Protein AF-S0FAH8-F1 (afdb_monomer_lite)

Structure (mmCIF, N/CA/C/O backbone):
data_AF-S0FAH8-F1
#
_entry.id   AF-S0FAH8-F1
#
loop_
_atom_site.group_PDB
_atom_site.id
_atom_site.type_symbol
_atom_site.label_atom_id
_atom_site.label_alt_id
_atom_site.label_comp_id
_atom_site.label_asym_id
_atom_site.label_entity_id
_atom_site.label_seq_id
_atom_site.pdbx_PDB_ins_code
_atom_site.Cartn_x
_atom_site.Cartn_y
_atom_site.Cartn_z
_atom_site.occupancy
_atom_site.B_iso_or_equiv
_atom_site.auth_seq_id
_atom_site.auth_comp_id
_atom_site.auth_asym_id
_atom_site.auth_atom_id
_atom_site.pdbx_PDB_model_num
ATOM 1 N N . MET A 1 1 ? -20.588 2.922 49.231 1.00 50.94 1 MET A N 1
ATOM 2 C CA . MET A 1 1 ? -21.029 3.032 47.814 1.00 50.94 1 MET A CA 1
ATOM 3 C C . MET A 1 1 ? -20.139 3.907 46.907 1.00 50.94 1 MET A C 1
ATOM 5 O O . MET A 1 1 ? -20.146 3.695 45.703 1.00 50.94 1 MET A O 1
ATOM 9 N N . LYS A 1 2 ? -19.371 4.888 47.421 1.00 51.22 2 LYS A N 1
ATOM 10 C CA . LYS A 1 2 ? -18.545 5.807 46.597 1.00 51.22 2 LYS A CA 1
ATOM 11 C C . LYS A 1 2 ? -17.226 5.180 46.093 1.00 51.22 2 LYS A C 1
ATOM 13 O O . LYS A 1 2 ? -16.844 5.410 44.952 1.00 51.22 2 LYS A O 1
ATOM 18 N N . GLN A 1 3 ? -16.580 4.330 46.901 1.00 53.06 3 GLN A N 1
ATOM 19 C CA . GLN A 1 3 ? -15.317 3.664 46.538 1.00 53.06 3 GLN A CA 1
ATOM 20 C C . GLN A 1 3 ? -15.458 2.583 45.451 1.00 53.06 3 GLN A C 1
ATOM 22 O O . GLN A 1 3 ? -14.583 2.474 44.597 1.00 53.06 3 GLN A O 1
ATOM 27 N N . SER A 1 4 ? -16.557 1.816 45.425 1.00 62.66 4 SER A N 1
ATOM 28 C CA . SER A 1 4 ? -16.784 0.806 44.372 1.00 62.66 4 SER A CA 1
ATOM 29 C C . SER A 1 4 ? -16.952 1.442 42.988 1.00 62.66 4 SER A C 1
ATOM 31 O O . SER A 1 4 ? -16.485 0.898 41.993 1.00 62.66 4 SER A O 1
ATOM 33 N N . LYS A 1 5 ? -17.542 2.642 42.931 1.00 62.66 5 LYS A N 1
ATOM 34 C CA . LYS A 1 5 ? -17.745 3.405 41.690 1.00 62.66 5 LYS A CA 1
ATOM 35 C C . LYS A 1 5 ? -16.432 3.940 41.103 1.00 62.66 5 LYS A C 1
ATOM 37 O O . LYS A 1 5 ? -16.256 3.904 39.891 1.00 62.66 5 LYS A O 1
ATOM 42 N N . ILE A 1 6 ? -15.496 4.383 41.948 1.00 68.31 6 ILE A N 1
ATOM 43 C CA . ILE A 1 6 ? -14.163 4.843 41.511 1.00 68.31 6 ILE A CA 1
ATOM 44 C C . ILE A 1 6 ? -13.341 3.667 40.962 1.00 68.31 6 ILE A C 1
ATOM 46 O O . ILE A 1 6 ? -12.701 3.801 39.922 1.00 68.31 6 ILE A O 1
ATOM 50 N N . LYS A 1 7 ? -13.431 2.490 41.598 1.00 71.75 7 LYS A N 1
ATOM 51 C CA . LYS A 1 7 ? -12.786 1.259 41.111 1.00 71.75 7 LYS A CA 1
ATOM 52 C C . LYS A 1 7 ? -13.334 0.806 39.748 1.00 71.75 7 LYS A C 1
ATOM 54 O O . LYS A 1 7 ? -12.555 0.396 38.893 1.00 71.75 7 LYS A O 1
ATOM 59 N N . LEU A 1 8 ? -14.643 0.932 39.508 1.00 70.94 8 LEU A N 1
ATOM 60 C CA . LEU A 1 8 ? -15.266 0.579 38.222 1.00 70.94 8 LEU A CA 1
ATOM 61 C C . LEU A 1 8 ? -14.807 1.495 37.070 1.00 70.94 8 LEU A C 1
ATOM 63 O O . LEU A 1 8 ? -14.485 1.027 35.984 1.00 70.94 8 LEU A O 1
ATOM 67 N N . ILE A 1 9 ? -14.740 2.808 37.308 1.00 73.69 9 ILE A N 1
ATOM 68 C CA . ILE A 1 9 ? -14.294 3.769 36.285 1.00 73.69 9 ILE A CA 1
ATOM 69 C C . ILE A 1 9 ? -12.799 3.586 35.992 1.00 73.69 9 ILE A C 1
ATOM 71 O O . ILE A 1 9 ? -12.397 3.590 34.831 1.00 73.69 9 ILE A O 1
ATOM 75 N N . GLY A 1 10 ? -11.983 3.372 37.031 1.00 78.19 10 GLY A N 1
ATOM 76 C CA . GLY A 1 10 ? -10.553 3.108 36.871 1.00 78.19 10 GLY A CA 1
ATOM 77 C C . GLY A 1 10 ? -10.272 1.833 36.072 1.00 78.19 10 GLY A C 1
ATOM 78 O O . GLY A 1 10 ? -9.452 1.849 35.161 1.00 78.19 10 GLY A O 1
ATOM 79 N N . THR A 1 11 ? -10.998 0.746 36.347 1.00 79.44 11 THR A N 1
ATOM 80 C CA . THR A 1 11 ? -10.850 -0.522 35.606 1.00 79.44 11 THR A CA 1
ATOM 81 C C . THR A 1 11 ? -11.286 -0.406 34.144 1.00 79.44 11 THR A C 1
ATOM 83 O O . THR A 1 11 ? -10.573 -0.890 33.266 1.00 79.44 11 THR A O 1
ATOM 86 N N . ALA A 1 12 ? -12.382 0.301 33.852 1.00 78.56 12 ALA A N 1
ATOM 87 C CA . ALA A 1 12 ? -12.813 0.564 32.476 1.00 78.56 12 ALA A CA 1
ATOM 88 C C . ALA A 1 12 ? -11.797 1.413 31.688 1.00 78.56 12 ALA A C 1
ATOM 90 O O . ALA A 1 12 ? -11.541 1.141 30.515 1.00 78.56 12 ALA A O 1
ATOM 91 N N . ALA A 1 13 ? -11.183 2.411 32.332 1.00 81.81 13 ALA A N 1
ATOM 92 C CA . ALA A 1 13 ? -10.145 3.232 31.713 1.00 81.81 13 ALA A CA 1
ATOM 93 C C . ALA A 1 13 ? -8.879 2.418 31.395 1.00 81.81 13 ALA A C 1
ATOM 95 O O . ALA A 1 13 ? -8.349 2.521 30.290 1.00 81.81 13 ALA A O 1
ATOM 96 N N . ILE A 1 14 ? -8.430 1.564 32.322 1.00 86.38 14 ILE A N 1
ATOM 97 C CA . ILE A 1 14 ? -7.285 0.664 32.105 1.00 86.38 14 ILE A CA 1
ATOM 98 C C . ILE A 1 14 ? -7.564 -0.291 30.937 1.00 86.38 14 ILE A C 1
ATOM 100 O O . ILE A 1 14 ? -6.708 -0.471 30.072 1.00 86.38 14 ILE A O 1
ATOM 104 N N . TYR A 1 15 ? -8.771 -0.860 30.874 1.00 84.69 15 TYR A N 1
ATOM 105 C CA . TYR A 1 15 ? -9.172 -1.743 29.780 1.00 84.69 15 TYR A CA 1
ATOM 106 C C . TYR A 1 15 ? -9.176 -1.025 28.423 1.00 84.69 15 TYR A C 1
ATOM 108 O O . TYR A 1 15 ? -8.645 -1.552 27.448 1.00 84.69 15 TYR A O 1
ATOM 116 N N . LEU A 1 16 ? -9.704 0.202 28.359 1.00 84.88 16 LEU A N 1
ATOM 117 C CA . LEU A 1 16 ? -9.663 1.022 27.145 1.00 84.88 16 LEU A CA 1
ATOM 118 C C . LEU A 1 16 ? -8.228 1.278 26.678 1.00 84.88 16 LEU A C 1
ATOM 120 O O . LEU A 1 16 ? -7.940 1.096 25.498 1.00 84.88 16 LEU A O 1
ATOM 124 N N . ILE A 1 17 ? -7.327 1.653 27.590 1.00 87.25 17 ILE A N 1
ATOM 125 C CA . ILE A 1 17 ? -5.914 1.899 27.267 1.00 87.25 17 ILE A CA 1
ATOM 126 C C . ILE A 1 17 ? -5.254 0.628 26.719 1.00 87.25 17 ILE A C 1
ATOM 128 O O . ILE A 1 17 ? -4.556 0.695 25.708 1.00 87.25 17 ILE A O 1
ATOM 132 N N . LEU A 1 18 ? -5.512 -0.531 27.333 1.00 88.88 18 LEU A N 1
ATOM 133 C CA . LEU A 1 18 ? -5.005 -1.815 26.849 1.00 88.88 18 LEU A CA 1
ATOM 134 C C . LEU A 1 18 ? -5.503 -2.115 25.425 1.00 88.88 18 LEU A C 1
ATOM 136 O O . LEU A 1 18 ? -4.708 -2.468 24.557 1.00 88.88 18 LEU A O 1
ATOM 140 N N . MET A 1 19 ? -6.799 -1.922 25.162 1.00 85.12 19 MET A N 1
ATOM 141 C CA . MET A 1 19 ? -7.396 -2.142 23.839 1.00 85.12 19 MET A CA 1
ATOM 142 C C . MET A 1 19 ? -6.837 -1.188 22.778 1.00 85.12 19 MET A C 1
ATOM 144 O O . MET A 1 19 ? -6.547 -1.615 21.661 1.00 85.12 19 MET A O 1
ATOM 148 N N . LEU A 1 20 ? -6.634 0.084 23.131 1.00 85.50 20 LEU A N 1
ATOM 149 C CA . LEU A 1 20 ? -5.962 1.071 22.284 1.00 85.50 20 LEU A CA 1
ATOM 150 C C . LEU A 1 20 ? -4.518 0.653 21.974 1.00 85.50 20 LEU A C 1
ATOM 152 O O . LEU A 1 20 ? -4.100 0.740 20.822 1.00 85.50 20 LEU A O 1
ATOM 156 N N . GLY A 1 21 ? -3.782 0.142 22.965 1.00 88.25 21 GLY A N 1
ATOM 157 C CA . GLY A 1 21 ? -2.425 -0.378 22.783 1.00 88.25 21 GLY A CA 1
ATOM 158 C C . GLY A 1 21 ? -2.366 -1.576 21.831 1.00 88.25 21 GLY A C 1
ATOM 159 O O . GLY A 1 21 ? -1.537 -1.601 20.923 1.00 88.25 21 GLY A O 1
ATOM 160 N N . ILE A 1 22 ? -3.286 -2.536 21.976 1.00 87.19 22 ILE A N 1
ATOM 161 C CA . ILE A 1 22 ? -3.389 -3.701 21.080 1.00 87.19 22 ILE A CA 1
ATOM 162 C C . ILE A 1 22 ? -3.755 -3.262 19.657 1.00 87.19 22 ILE A C 1
ATOM 164 O O . ILE A 1 22 ? -3.135 -3.715 18.694 1.00 87.19 22 ILE A O 1
ATOM 168 N N . ALA A 1 23 ? -4.723 -2.352 19.511 1.00 86.75 23 ALA A N 1
ATOM 169 C CA . ALA A 1 23 ? -5.118 -1.816 18.212 1.00 86.75 23 ALA A CA 1
ATOM 170 C C . ALA A 1 23 ? -3.965 -1.073 17.527 1.00 86.75 23 ALA A C 1
ATOM 172 O O . ALA A 1 23 ? -3.745 -1.259 16.330 1.00 86.75 23 ALA A O 1
ATOM 173 N N . TRP A 1 24 ? -3.194 -0.291 18.286 1.00 86.75 24 TRP A N 1
ATOM 174 C CA . TRP A 1 24 ? -2.008 0.401 17.791 1.00 86.75 24 TRP A CA 1
ATOM 175 C C . TRP A 1 24 ? -0.924 -0.575 17.327 1.00 86.75 24 TRP A C 1
ATOM 177 O O . TRP A 1 24 ? -0.392 -0.435 16.227 1.00 86.75 24 TRP A O 1
ATOM 187 N N . PHE A 1 25 ? -0.625 -1.601 18.127 1.00 87.31 25 PHE A N 1
ATOM 188 C CA . PHE A 1 25 ? 0.355 -2.623 17.764 1.00 87.31 25 PHE A CA 1
ATOM 189 C C . PHE A 1 25 ? -0.070 -3.411 16.515 1.00 87.31 25 PHE A C 1
ATOM 191 O O . PHE A 1 25 ? 0.735 -3.611 15.605 1.00 87.31 25 PHE A O 1
ATOM 198 N N . SER A 1 26 ? -1.349 -3.796 16.429 1.00 87.00 26 SER A N 1
ATOM 199 C CA . SER A 1 26 ? -1.918 -4.446 15.241 1.00 87.00 26 SER A CA 1
ATOM 200 C C . SER A 1 26 ? -1.796 -3.553 14.006 1.00 87.00 26 SER A C 1
ATOM 202 O O . SER A 1 26 ? -1.348 -4.012 12.956 1.00 87.00 26 SER A O 1
ATOM 204 N N . ALA A 1 27 ? -2.114 -2.261 14.148 1.00 87.00 27 ALA A N 1
ATOM 205 C CA . ALA A 1 27 ? -1.988 -1.286 13.073 1.00 87.00 27 ALA A CA 1
ATOM 206 C C . ALA A 1 27 ? -0.550 -1.151 12.563 1.00 87.00 27 ALA A C 1
ATOM 208 O O . ALA A 1 27 ? -0.327 -1.122 11.355 1.00 87.00 27 ALA A O 1
ATOM 209 N N . MET A 1 28 ? 0.422 -1.125 13.475 1.00 86.69 28 MET A N 1
ATOM 210 C CA . MET A 1 28 ? 1.839 -1.014 13.137 1.00 86.69 28 MET A CA 1
ATOM 211 C C . MET A 1 28 ? 2.334 -2.243 12.362 1.00 86.69 28 MET A C 1
ATOM 213 O O . MET A 1 28 ? 2.913 -2.103 11.286 1.00 86.69 28 MET A O 1
ATOM 217 N N . LYS A 1 29 ? 2.027 -3.449 12.859 1.00 88.00 29 LYS A N 1
ATOM 218 C CA . LYS A 1 29 ? 2.404 -4.714 12.209 1.00 88.00 29 LYS A CA 1
ATOM 219 C C . LYS A 1 29 ? 1.765 -4.867 10.829 1.00 88.00 29 LYS A C 1
ATOM 221 O O . LYS A 1 29 ? 2.394 -5.343 9.885 1.00 88.00 29 LYS A O 1
ATOM 226 N N . ASN A 1 30 ? 0.499 -4.487 10.704 1.00 87.81 30 ASN A N 1
ATOM 227 C CA . ASN A 1 30 ? -0.204 -4.594 9.438 1.00 87.81 30 ASN A CA 1
ATOM 228 C C . ASN A 1 30 ? 0.264 -3.532 8.431 1.00 87.81 30 ASN A C 1
ATOM 230 O O . ASN A 1 30 ? 0.388 -3.839 7.251 1.00 87.81 30 ASN A O 1
ATOM 234 N N . GLU A 1 31 ? 0.595 -2.312 8.874 1.00 87.44 31 GLU A N 1
ATOM 235 C CA . GLU A 1 31 ? 1.218 -1.304 8.006 1.00 87.44 31 GLU A CA 1
ATOM 236 C C . GLU A 1 31 ? 2.536 -1.817 7.407 1.00 87.44 31 GLU A C 1
ATOM 238 O O . GLU A 1 31 ? 2.767 -1.641 6.211 1.00 87.44 31 GLU A O 1
ATOM 243 N N . GLU A 1 32 ? 3.376 -2.478 8.205 1.00 88.12 32 GLU A N 1
ATOM 244 C CA . GLU A 1 32 ? 4.615 -3.102 7.730 1.00 88.12 32 GLU A CA 1
ATOM 245 C C . GLU A 1 32 ? 4.334 -4.207 6.700 1.00 88.12 32 GLU A C 1
ATOM 247 O O . GLU A 1 32 ? 4.859 -4.166 5.587 1.00 88.12 32 GLU A O 1
ATOM 252 N N . SER A 1 33 ? 3.399 -5.115 6.998 1.00 89.06 33 SER A N 1
ATOM 253 C CA . SER A 1 33 ? 3.000 -6.171 6.058 1.00 89.06 33 SER A CA 1
ATOM 254 C C . SER A 1 33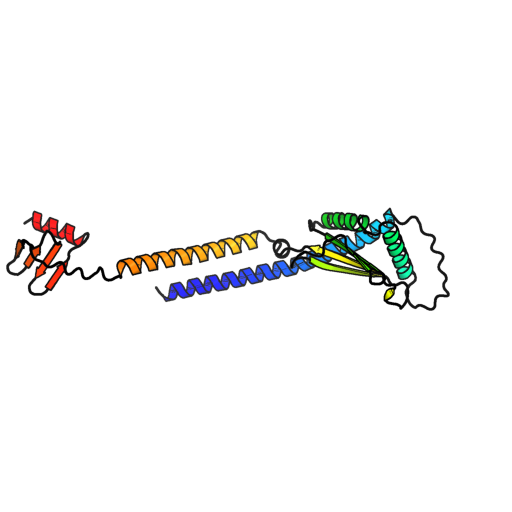 ? 2.452 -5.619 4.737 1.00 89.06 33 SER A C 1
ATOM 256 O O . SER A 1 33 ? 2.773 -6.135 3.662 1.00 89.06 33 SER A O 1
ATOM 258 N N . ILE A 1 34 ? 1.643 -4.555 4.792 1.00 89.00 34 ILE A N 1
ATOM 259 C CA . ILE A 1 34 ? 1.121 -3.879 3.601 1.00 89.00 34 ILE A CA 1
ATOM 260 C C . ILE A 1 34 ? 2.271 -3.270 2.800 1.00 89.00 34 ILE A C 1
ATOM 262 O O . ILE A 1 34 ? 2.277 -3.409 1.575 1.00 89.00 34 ILE A O 1
ATOM 266 N N . LYS A 1 35 ? 3.253 -2.633 3.452 1.00 88.75 35 LYS A N 1
ATOM 267 C CA . LYS A 1 35 ? 4.425 -2.061 2.772 1.00 88.75 35 LYS A CA 1
ATOM 268 C C . LYS A 1 35 ? 5.229 -3.127 2.035 1.00 88.75 35 LYS A C 1
ATOM 270 O O . LYS A 1 35 ? 5.530 -2.933 0.857 1.00 88.75 35 LYS A O 1
ATOM 275 N N . ASP A 1 36 ? 5.502 -4.258 2.674 1.00 90.81 36 ASP A N 1
ATOM 276 C CA . ASP A 1 36 ? 6.274 -5.347 2.068 1.00 90.81 36 ASP A CA 1
ATOM 277 C C . ASP A 1 36 ? 5.557 -5.966 0.869 1.00 90.81 36 ASP A C 1
ATOM 279 O O . ASP A 1 36 ? 6.120 -6.061 -0.224 1.00 90.81 36 ASP A O 1
ATOM 283 N N . LYS A 1 37 ? 4.276 -6.310 1.029 1.00 92.00 37 LYS A N 1
ATOM 284 C CA . LYS A 1 37 ? 3.442 -6.841 -0.058 1.00 92.00 37 LYS A CA 1
ATOM 285 C C . LYS A 1 37 ? 3.336 -5.870 -1.228 1.00 92.00 37 LYS A C 1
ATOM 287 O O . LYS A 1 37 ? 3.468 -6.265 -2.384 1.00 92.00 37 LYS A O 1
ATOM 292 N N . SER A 1 38 ? 3.153 -4.587 -0.937 1.00 90.75 38 SER A N 1
ATOM 293 C CA . SER A 1 38 ? 3.074 -3.555 -1.969 1.00 90.75 38 SER A CA 1
ATOM 294 C C . SER A 1 38 ? 4.408 -3.344 -2.680 1.00 90.75 38 SER A C 1
ATOM 296 O O . SER A 1 38 ? 4.422 -3.110 -3.884 1.00 90.75 38 SER A O 1
ATOM 298 N N . LYS A 1 39 ? 5.540 -3.457 -1.972 1.00 91.25 39 LYS A N 1
ATOM 299 C CA . LYS A 1 39 ? 6.877 -3.422 -2.578 1.00 91.25 39 LYS A CA 1
ATOM 300 C C . LYS A 1 39 ? 7.061 -4.584 -3.553 1.00 91.25 39 LYS A C 1
ATOM 302 O O . LYS A 1 39 ? 7.542 -4.367 -4.662 1.00 91.25 39 LYS A O 1
ATOM 307 N N . ILE A 1 40 ? 6.645 -5.792 -3.168 1.00 93.38 40 ILE A N 1
ATOM 308 C CA . ILE A 1 40 ? 6.676 -6.970 -4.046 1.00 93.38 40 ILE A CA 1
ATOM 309 C C . ILE A 1 40 ? 5.802 -6.733 -5.283 1.00 93.38 40 ILE A C 1
ATOM 311 O O . ILE A 1 40 ? 6.286 -6.898 -6.403 1.00 93.38 40 ILE A O 1
ATOM 315 N N . ALA A 1 41 ? 4.558 -6.279 -5.100 1.00 94.25 41 ALA A N 1
ATOM 316 C CA . ALA A 1 41 ? 3.650 -5.964 -6.204 1.00 94.25 41 ALA A CA 1
ATOM 317 C C . ALA A 1 41 ? 4.229 -4.894 -7.142 1.00 94.25 41 ALA A C 1
ATOM 319 O O . ALA A 1 41 ? 4.164 -5.034 -8.359 1.00 94.25 41 ALA A O 1
ATOM 320 N N . PHE A 1 42 ? 4.852 -3.851 -6.593 1.00 93.69 42 PHE A N 1
ATOM 321 C CA . PHE A 1 42 ? 5.437 -2.765 -7.373 1.00 93.69 42 PHE A CA 1
ATOM 322 C C . PHE A 1 42 ? 6.624 -3.222 -8.225 1.00 93.69 42 PHE A C 1
ATOM 324 O O . PHE A 1 42 ? 6.690 -2.922 -9.417 1.00 93.69 42 PHE A O 1
ATOM 331 N N . LEU A 1 43 ? 7.559 -3.975 -7.638 1.00 93.44 43 LEU A N 1
ATOM 332 C CA . LEU A 1 43 ? 8.714 -4.501 -8.371 1.00 93.44 43 LEU A CA 1
ATOM 333 C C . LEU A 1 43 ? 8.289 -5.517 -9.438 1.00 93.44 43 LEU A C 1
ATOM 335 O O . LEU A 1 43 ? 8.831 -5.505 -10.544 1.00 93.44 43 LEU A O 1
ATOM 339 N N . THR A 1 44 ? 7.292 -6.346 -9.127 1.00 95.06 44 THR A N 1
ATOM 340 C CA . THR A 1 44 ? 6.711 -7.307 -10.076 1.00 95.06 44 THR A CA 1
ATOM 341 C C . THR A 1 44 ? 6.032 -6.584 -11.233 1.00 95.06 44 THR A C 1
ATOM 343 O O . THR A 1 44 ? 6.293 -6.912 -12.386 1.00 95.06 44 THR A O 1
ATOM 346 N N . ALA A 1 45 ? 5.261 -5.532 -10.950 1.00 94.06 45 ALA A N 1
ATOM 347 C CA . ALA A 1 45 ? 4.608 -4.723 -11.971 1.00 94.06 45 ALA A CA 1
ATOM 348 C C . ALA A 1 45 ? 5.611 -4.041 -12.915 1.00 94.06 45 ALA A C 1
ATOM 350 O O . ALA A 1 45 ? 5.393 -4.035 -14.121 1.00 94.06 45 ALA A O 1
ATOM 351 N N . ILE A 1 46 ? 6.737 -3.523 -12.400 1.00 92.88 46 ILE A N 1
ATOM 352 C CA . ILE A 1 46 ? 7.810 -2.955 -13.241 1.00 92.88 46 ILE A CA 1
ATOM 353 C C . ILE A 1 46 ? 8.360 -4.015 -14.197 1.00 92.88 46 ILE A C 1
ATOM 355 O O . ILE A 1 46 ? 8.563 -3.744 -15.381 1.00 92.88 46 ILE A O 1
ATOM 359 N N . LYS A 1 47 ? 8.635 -5.214 -13.673 1.00 93.06 47 LYS A N 1
ATOM 360 C CA . LYS A 1 47 ? 9.170 -6.319 -14.468 1.00 93.06 47 LYS A CA 1
ATOM 361 C C . LYS A 1 47 ? 8.170 -6.750 -15.543 1.00 93.06 47 LYS A C 1
ATOM 363 O O . LYS A 1 47 ? 8.544 -6.849 -16.705 1.00 93.06 47 LYS A O 1
ATOM 368 N N . GLN A 1 48 ? 6.910 -6.937 -15.166 1.00 94.00 48 GLN A N 1
ATOM 369 C CA . GLN A 1 48 ? 5.849 -7.363 -16.070 1.00 94.00 48 GLN A CA 1
ATOM 370 C C . GLN A 1 48 ? 5.555 -6.315 -17.151 1.00 94.00 48 GLN A C 1
ATOM 372 O O . GLN A 1 48 ? 5.397 -6.670 -18.313 1.00 94.00 48 GLN A O 1
ATOM 377 N N . GLU A 1 49 ? 5.532 -5.023 -16.812 1.00 93.25 49 GLU A N 1
ATOM 378 C CA . GLU A 1 49 ? 5.371 -3.957 -17.807 1.00 93.25 49 GLU A CA 1
ATOM 379 C C . GLU A 1 49 ? 6.517 -3.976 -18.829 1.00 93.25 49 GLU A C 1
ATOM 381 O O . GLU A 1 49 ? 6.282 -3.870 -20.033 1.00 93.25 49 GLU A O 1
ATOM 386 N N . LYS A 1 50 ? 7.756 -4.166 -18.357 1.00 90.56 50 LYS A N 1
ATOM 387 C CA . LYS A 1 50 ? 8.934 -4.289 -19.219 1.00 90.56 50 LYS A CA 1
ATOM 388 C C . LYS A 1 50 ? 8.813 -5.490 -20.163 1.00 90.56 50 LYS A C 1
ATOM 390 O O . LYS A 1 50 ? 9.011 -5.327 -21.359 1.00 90.56 50 LYS A O 1
ATOM 395 N N . GLU A 1 51 ? 8.468 -6.665 -19.643 1.00 90.12 51 GLU A N 1
ATOM 396 C CA . GLU A 1 51 ? 8.351 -7.903 -20.431 1.00 90.12 51 GLU A CA 1
ATOM 397 C C . GLU A 1 51 ? 7.214 -7.861 -21.460 1.00 90.12 51 GLU A C 1
ATOM 399 O O . GLU A 1 51 ? 7.364 -8.396 -22.555 1.00 90.12 51 GLU A O 1
ATOM 404 N N . LEU A 1 52 ? 6.091 -7.217 -21.132 1.00 89.38 52 LEU A N 1
ATOM 405 C CA . LEU A 1 52 ? 4.923 -7.161 -22.014 1.00 89.38 52 LEU A CA 1
ATOM 406 C C . LEU A 1 52 ? 5.060 -6.140 -23.145 1.00 89.38 52 LEU A C 1
ATOM 408 O O . LEU A 1 52 ? 4.471 -6.327 -24.207 1.00 89.38 52 LEU A O 1
ATOM 412 N N . PHE A 1 53 ? 5.771 -5.036 -22.909 1.00 87.38 53 PHE A N 1
ATOM 413 C CA . PHE A 1 53 ? 5.638 -3.849 -23.757 1.00 87.38 53 PHE A CA 1
ATOM 414 C C . PHE A 1 53 ? 6.938 -3.260 -24.260 1.00 87.38 53 PHE A C 1
ATOM 416 O O . PHE A 1 53 ? 6.907 -2.325 -25.058 1.00 87.38 53 PHE A O 1
ATOM 423 N N . ILE A 1 54 ? 8.070 -3.790 -23.818 1.00 84.56 54 ILE A N 1
ATOM 424 C CA . ILE A 1 54 ? 9.344 -3.467 -24.428 1.00 84.56 54 ILE A CA 1
ATOM 425 C C . ILE A 1 54 ? 9.684 -4.615 -25.383 1.00 84.56 54 ILE A C 1
ATOM 427 O O . ILE A 1 54 ? 10.018 -5.706 -24.914 1.00 84.56 54 ILE A O 1
ATOM 431 N N . PRO A 1 55 ? 9.600 -4.409 -26.713 1.00 74.44 55 PRO A N 1
ATOM 432 C CA . PRO A 1 55 ? 10.094 -5.403 -27.661 1.00 74.44 55 PRO A CA 1
ATOM 433 C C . PRO A 1 55 ? 11.587 -5.633 -27.406 1.00 74.44 55 PRO A C 1
ATOM 435 O O . PRO A 1 55 ? 12.253 -4.737 -26.893 1.00 74.44 55 PRO A O 1
ATOM 438 N N . GLN A 1 56 ? 12.126 -6.812 -27.739 1.00 64.88 56 GLN A N 1
ATOM 439 C CA . GLN A 1 56 ? 13.547 -7.123 -27.521 1.00 64.88 56 GLN A CA 1
ATOM 440 C C . GLN A 1 56 ? 14.444 -5.968 -28.005 1.00 64.88 56 GLN A C 1
ATOM 442 O O . GLN A 1 56 ? 14.578 -5.731 -29.204 1.00 64.88 56 GLN A O 1
ATOM 447 N N . VAL A 1 57 ? 15.031 -5.219 -27.064 1.00 59.12 57 VAL A N 1
ATOM 448 C CA . VAL A 1 57 ? 15.847 -4.044 -27.388 1.00 59.12 57 VAL A CA 1
ATOM 449 C C . VAL A 1 57 ? 17.289 -4.489 -27.541 1.00 59.12 57 VAL A C 1
ATOM 451 O O . VAL A 1 57 ? 17.920 -4.910 -26.571 1.00 59.12 57 VAL A O 1
ATOM 454 N N . ILE A 1 58 ? 17.840 -4.338 -28.743 1.00 55.75 58 ILE A N 1
ATOM 455 C CA . ILE A 1 58 ? 19.289 -4.363 -28.946 1.00 55.75 58 ILE A CA 1
ATOM 456 C C . ILE A 1 58 ? 19.808 -2.978 -28.557 1.00 55.75 58 ILE A C 1
ATOM 458 O O . ILE A 1 58 ? 19.691 -2.013 -29.311 1.00 55.75 58 ILE A O 1
ATOM 462 N N . ILE A 1 59 ? 20.329 -2.857 -27.337 1.00 59.41 59 ILE A N 1
ATOM 463 C CA . ILE A 1 59 ? 20.907 -1.602 -26.854 1.00 59.41 59 ILE A CA 1
ATOM 464 C C . ILE A 1 59 ? 22.374 -1.569 -27.270 1.00 59.41 59 ILE A C 1
ATOM 466 O O . ILE A 1 59 ? 23.221 -2.216 -26.657 1.00 59.41 59 ILE A O 1
ATOM 470 N N . ASN A 1 60 ? 22.680 -0.779 -28.295 1.00 57.44 60 ASN A N 1
ATOM 471 C CA . ASN A 1 60 ? 24.060 -0.470 -28.655 1.00 57.44 60 ASN A CA 1
ATOM 472 C C . ASN A 1 60 ? 24.627 0.515 -27.623 1.00 57.44 60 ASN A C 1
ATOM 474 O O . ASN A 1 60 ? 24.355 1.716 -27.668 1.00 57.44 60 ASN A O 1
ATOM 478 N N . PHE A 1 61 ? 25.376 -0.005 -26.650 1.00 59.25 61 PHE A N 1
ATOM 479 C CA . PHE A 1 61 ? 26.012 0.803 -25.614 1.00 59.25 61 PHE A CA 1
ATOM 480 C C . PHE A 1 61 ? 27.400 1.267 -26.060 1.00 59.25 61 PHE A C 1
ATOM 482 O O . PHE A 1 61 ? 28.240 0.456 -26.440 1.00 59.25 61 PHE A O 1
ATOM 489 N N . ASN A 1 62 ? 27.654 2.573 -25.966 1.00 62.62 62 ASN A N 1
ATOM 490 C CA . ASN A 1 62 ? 28.991 3.125 -26.151 1.00 62.62 62 ASN A CA 1
ATOM 491 C C . ASN A 1 62 ? 29.733 3.158 -24.793 1.00 62.62 62 ASN A C 1
ATOM 493 O O . ASN A 1 62 ? 29.356 3.953 -23.923 1.00 62.62 62 ASN A O 1
ATOM 497 N N . PRO A 1 63 ? 30.790 2.344 -24.597 1.00 57.03 63 PRO A N 1
ATOM 498 C CA . PRO A 1 63 ? 31.538 2.277 -23.341 1.00 57.03 63 PRO A CA 1
ATOM 499 C C . PRO A 1 63 ? 32.335 3.547 -23.014 1.00 57.03 63 PRO A C 1
ATOM 501 O O . PRO A 1 63 ? 32.781 3.705 -21.882 1.00 57.03 63 PRO A O 1
ATOM 504 N N . SER A 1 64 ? 32.470 4.495 -23.946 1.00 58.34 64 SER A N 1
ATOM 505 C CA . SER A 1 64 ? 33.256 5.723 -23.764 1.00 58.34 64 SER A CA 1
ATOM 506 C C . SER A 1 64 ? 32.591 6.796 -22.883 1.00 58.34 64 SER A C 1
ATOM 508 O O . SER A 1 64 ? 33.112 7.903 -22.772 1.00 58.34 64 SER A O 1
ATOM 510 N N . SER A 1 65 ? 31.441 6.523 -22.250 1.00 59.38 65 SER A N 1
ATOM 511 C CA . SER A 1 65 ? 30.781 7.498 -21.369 1.00 59.38 65 SER A CA 1
ATOM 512 C C . SER A 1 65 ? 31.465 7.563 -19.993 1.00 59.38 65 SER A C 1
ATOM 514 O O . SER A 1 65 ? 31.391 6.610 -19.222 1.00 59.38 65 SER A O 1
ATOM 516 N N . THR A 1 66 ? 32.038 8.710 -19.626 1.00 61.06 66 THR A N 1
ATOM 517 C CA . THR A 1 66 ? 32.764 8.961 -18.357 1.00 61.06 66 THR A CA 1
ATOM 518 C C . THR A 1 66 ? 31.883 8.949 -17.090 1.00 61.06 66 THR A C 1
ATOM 520 O O . THR A 1 66 ? 32.350 9.236 -15.989 1.00 61.06 66 THR A O 1
ATOM 523 N N . ASN A 1 67 ? 30.586 8.649 -17.208 1.00 66.06 67 ASN A N 1
ATOM 524 C CA . ASN A 1 67 ? 29.658 8.648 -16.077 1.00 66.06 67 ASN A CA 1
ATOM 525 C C . ASN A 1 67 ? 29.699 7.310 -15.330 1.00 66.06 67 ASN A C 1
ATOM 527 O O . ASN A 1 67 ? 29.337 6.285 -15.906 1.00 66.06 67 ASN A O 1
ATOM 531 N N . ARG A 1 68 ? 30.010 7.365 -14.024 1.00 77.88 68 ARG A N 1
ATOM 532 C CA . ARG A 1 68 ? 30.061 6.233 -13.069 1.00 77.88 68 ARG A CA 1
ATOM 533 C C . ARG A 1 68 ? 28.727 5.490 -12.851 1.00 77.88 68 ARG A C 1
ATOM 535 O O . ARG A 1 68 ? 28.675 4.577 -12.036 1.00 77.88 68 ARG A O 1
ATOM 542 N N . ILE A 1 69 ? 27.651 5.888 -13.530 1.00 81.94 69 ILE A N 1
ATOM 543 C CA . ILE A 1 69 ? 26.351 5.217 -13.433 1.00 81.94 69 ILE A CA 1
ATOM 544 C C . ILE A 1 69 ? 26.426 3.851 -14.142 1.00 81.94 69 ILE A C 1
ATOM 546 O O . ILE A 1 69 ? 26.847 3.825 -15.309 1.00 81.94 69 ILE A O 1
ATOM 550 N N . PRO A 1 70 ? 26.008 2.749 -13.485 1.00 84.88 70 PRO A N 1
ATOM 551 C CA . PRO A 1 70 ? 26.014 1.411 -14.069 1.00 84.88 70 PRO A CA 1
ATOM 552 C C . PRO A 1 70 ? 25.251 1.338 -15.394 1.00 84.88 70 PRO A C 1
ATOM 554 O O . PRO A 1 70 ? 24.252 2.030 -15.595 1.00 84.88 70 PRO A O 1
ATOM 557 N N . VAL A 1 71 ? 25.709 0.471 -16.299 1.00 82.50 71 VAL A N 1
ATOM 558 C CA . VAL A 1 71 ? 25.062 0.265 -17.607 1.00 82.50 71 VAL A CA 1
ATOM 559 C C . VAL A 1 71 ? 23.625 -0.227 -17.430 1.00 82.50 71 VAL A C 1
ATOM 561 O O . VAL A 1 71 ? 22.720 0.293 -18.073 1.00 82.50 71 VAL A O 1
ATOM 564 N N . GLU A 1 72 ? 23.404 -1.154 -16.500 1.00 83.88 72 GLU A N 1
ATOM 565 C CA . GLU A 1 72 ? 22.085 -1.699 -16.157 1.00 83.88 72 GLU A CA 1
ATOM 566 C C . GLU A 1 72 ? 21.092 -0.605 -15.738 1.00 83.88 72 GLU A C 1
ATOM 568 O O . GLU A 1 72 ? 19.958 -0.581 -16.212 1.00 83.88 72 GLU A O 1
ATOM 573 N N . GLU A 1 73 ? 21.531 0.366 -14.930 1.00 88.06 73 GLU A N 1
ATOM 574 C CA . GLU A 1 73 ? 20.683 1.482 -14.498 1.00 88.06 73 GLU A CA 1
ATOM 575 C C . GLU A 1 73 ? 20.303 2.396 -15.677 1.00 88.06 73 GLU A C 1
ATOM 577 O O . GLU A 1 73 ? 19.164 2.853 -15.768 1.00 88.06 73 GLU A O 1
ATOM 582 N N . LYS A 1 74 ? 21.218 2.603 -16.635 1.00 86.25 74 LYS A N 1
ATOM 583 C CA . LYS A 1 74 ? 20.945 3.360 -17.872 1.00 86.25 74 LYS A CA 1
ATOM 584 C C . LYS A 1 74 ? 19.983 2.619 -18.805 1.00 86.25 74 LYS A C 1
ATOM 586 O O . LYS A 1 74 ? 19.160 3.260 -19.466 1.00 86.25 74 LYS A O 1
ATOM 591 N N . ILE A 1 75 ? 20.083 1.291 -18.874 1.00 86.06 75 ILE A N 1
ATOM 592 C CA . ILE A 1 75 ? 19.154 0.438 -19.628 1.00 86.06 75 ILE A CA 1
ATOM 593 C C . ILE A 1 75 ? 17.754 0.557 -19.028 1.00 86.06 75 ILE A C 1
ATOM 595 O O . ILE A 1 75 ? 16.797 0.835 -19.750 1.00 86.06 75 ILE A O 1
ATOM 599 N N . ASP A 1 76 ? 17.639 0.417 -17.710 1.00 89.25 76 ASP A N 1
ATOM 600 C CA . ASP A 1 76 ? 16.363 0.544 -17.016 1.00 89.25 76 ASP A CA 1
ATOM 601 C C . ASP A 1 76 ? 15.787 1.963 -17.121 1.00 89.25 76 ASP A C 1
ATOM 603 O O . ASP A 1 76 ? 14.587 2.119 -17.344 1.00 89.25 76 ASP A O 1
ATOM 607 N N . TRP A 1 77 ? 16.625 3.002 -17.057 1.00 90.94 77 TRP A N 1
ATOM 608 C CA . TRP A 1 77 ? 16.207 4.376 -17.340 1.00 90.94 77 TRP A CA 1
ATOM 609 C C . TRP A 1 77 ? 15.603 4.504 -18.743 1.00 90.94 77 TRP A C 1
ATOM 611 O O . TRP A 1 77 ? 14.519 5.062 -18.907 1.00 90.94 77 TRP A O 1
ATOM 621 N N . SER A 1 78 ? 16.283 3.952 -19.752 1.00 87.38 78 SER A N 1
ATOM 622 C CA . SER A 1 78 ? 15.848 4.027 -21.153 1.00 87.38 78 SER A CA 1
ATOM 623 C C . SER A 1 78 ? 14.533 3.280 -21.368 1.00 87.38 78 SER A C 1
ATOM 625 O O . SER A 1 78 ? 13.642 3.787 -22.046 1.00 87.38 78 SER A O 1
ATOM 627 N N . ALA A 1 79 ? 14.379 2.123 -20.723 1.00 89.38 79 ALA A N 1
ATOM 628 C CA . ALA A 1 79 ? 13.136 1.365 -20.692 1.00 89.38 79 ALA A CA 1
ATOM 629 C C . ALA A 1 79 ? 11.980 2.188 -20.102 1.00 89.38 79 ALA A C 1
ATOM 631 O O . ALA A 1 79 ? 10.913 2.281 -20.705 1.00 89.38 79 ALA A O 1
ATOM 632 N N . GLN A 1 80 ? 12.190 2.837 -18.953 1.00 91.31 80 GLN A N 1
ATOM 633 C CA . GLN A 1 80 ? 11.150 3.657 -18.327 1.00 91.31 80 GLN A CA 1
ATOM 634 C C . GLN A 1 80 ? 10.798 4.900 -19.141 1.00 91.31 80 GLN A C 1
ATOM 636 O O . GLN A 1 80 ? 9.626 5.275 -19.193 1.00 91.31 80 GLN A O 1
ATOM 641 N N . PHE A 1 81 ? 11.789 5.520 -19.782 1.00 89.56 81 PHE A N 1
ATOM 642 C CA . PHE A 1 81 ? 11.573 6.640 -20.690 1.00 89.56 81 PHE A CA 1
ATOM 643 C C . PHE A 1 81 ? 10.720 6.224 -21.896 1.00 89.56 81 PHE A C 1
ATOM 645 O O . PHE A 1 81 ? 9.732 6.888 -22.192 1.00 89.56 81 PHE A O 1
ATOM 652 N N . TYR A 1 82 ? 11.048 5.097 -22.535 1.00 89.25 82 TYR A N 1
ATOM 653 C CA . TYR A 1 82 ? 10.279 4.549 -23.656 1.00 89.25 82 TYR A CA 1
ATOM 654 C C . TYR A 1 82 ? 8.828 4.234 -23.264 1.00 89.25 82 TYR A C 1
ATOM 656 O O . TYR A 1 82 ? 7.898 4.690 -23.921 1.00 89.25 82 TYR A O 1
ATOM 664 N N . LEU A 1 83 ? 8.621 3.540 -22.141 1.00 90.75 83 LEU A N 1
ATOM 665 C CA . LEU A 1 83 ? 7.280 3.214 -21.643 1.00 90.75 83 LEU A CA 1
ATOM 666 C C . LEU A 1 83 ? 6.441 4.467 -21.344 1.00 90.75 83 LEU A C 1
ATOM 668 O O . LEU A 1 83 ? 5.242 4.480 -21.596 1.00 90.75 83 LEU A O 1
ATOM 672 N N . ALA A 1 84 ? 7.061 5.531 -20.822 1.00 88.25 84 ALA A N 1
ATOM 673 C CA . ALA A 1 84 ? 6.385 6.812 -20.606 1.00 88.25 84 ALA A CA 1
ATOM 674 C C . ALA A 1 84 ? 6.131 7.591 -21.908 1.00 88.25 84 ALA A C 1
ATOM 676 O O . ALA A 1 84 ? 5.214 8.402 -21.963 1.00 88.25 84 ALA A O 1
ATOM 677 N N . MET A 1 85 ? 6.923 7.370 -22.957 1.00 87.62 85 MET A N 1
ATOM 678 C CA . MET A 1 85 ? 6.658 7.951 -24.272 1.00 87.62 85 MET A CA 1
ATOM 679 C C . MET A 1 85 ? 5.433 7.297 -24.924 1.00 87.62 85 MET A C 1
ATOM 681 O O . MET A 1 85 ? 4.585 8.011 -25.448 1.00 87.62 85 MET A O 1
ATOM 685 N N . GLU A 1 86 ? 5.319 5.970 -24.833 1.00 89.62 86 GLU A N 1
ATOM 686 C CA . GLU A 1 86 ? 4.205 5.200 -25.402 1.00 89.62 86 GLU A CA 1
ATOM 687 C C . GLU A 1 86 ? 2.893 5.388 -24.619 1.00 89.62 86 GLU A C 1
ATOM 689 O O . GLU A 1 86 ? 1.819 5.523 -25.197 1.00 89.62 86 GLU A O 1
ATOM 694 N N . ASP A 1 87 ? 2.974 5.431 -23.287 1.00 87.12 87 ASP A N 1
ATOM 695 C CA . ASP A 1 87 ? 1.843 5.679 -22.392 1.00 87.12 87 ASP A CA 1
ATOM 696 C C . ASP A 1 87 ? 2.192 6.817 -21.428 1.00 87.12 87 ASP A C 1
ATOM 698 O O . ASP A 1 87 ? 2.626 6.609 -20.290 1.00 87.12 87 ASP A O 1
ATOM 702 N N . SER A 1 88 ? 1.999 8.052 -21.897 1.00 82.88 88 SER A N 1
ATOM 703 C CA . SER A 1 88 ? 2.340 9.268 -21.143 1.00 82.88 88 SER A CA 1
ATOM 704 C C . SER A 1 88 ? 1.621 9.379 -19.804 1.00 82.88 88 SER A C 1
ATOM 706 O O . SER A 1 88 ? 2.182 9.920 -18.853 1.00 82.88 88 SER A O 1
ATOM 708 N N . CYS A 1 89 ? 0.405 8.845 -19.697 1.00 82.06 89 CYS A N 1
ATOM 709 C CA . CYS A 1 89 ? -0.359 8.839 -18.452 1.00 82.06 89 CYS A CA 1
ATOM 710 C C . CYS A 1 89 ? -0.063 7.621 -17.563 1.00 82.06 89 CYS A C 1
ATOM 712 O O . CYS A 1 89 ? -0.542 7.581 -16.430 1.00 82.06 89 CYS A O 1
ATOM 714 N N . ARG A 1 90 ?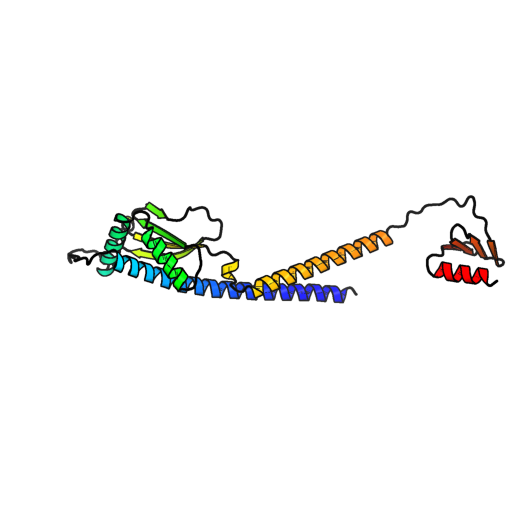 0.744 6.660 -18.039 1.00 87.38 90 ARG A N 1
ATOM 715 C CA . ARG A 1 90 ? 1.126 5.420 -17.343 1.00 87.38 90 ARG A CA 1
ATOM 716 C C . ARG A 1 90 ? -0.079 4.607 -16.852 1.00 87.38 90 ARG A C 1
ATOM 718 O O . ARG A 1 90 ? -0.013 3.964 -15.803 1.00 87.38 90 ARG A O 1
ATOM 725 N N . HIS A 1 91 ? -1.175 4.608 -17.613 1.00 88.50 91 HIS A N 1
ATOM 726 C CA . HIS A 1 91 ? -2.380 3.838 -17.297 1.00 88.50 91 HIS A CA 1
ATOM 727 C C . HIS A 1 91 ? -2.126 2.328 -17.279 1.00 88.50 91 HIS A C 1
ATOM 729 O O . HIS A 1 91 ? -2.671 1.622 -16.429 1.00 88.50 91 HIS A O 1
ATOM 735 N N . ARG A 1 92 ? -1.272 1.828 -18.177 1.00 90.75 92 ARG A N 1
ATOM 736 C CA . ARG A 1 92 ? -0.898 0.408 -18.251 1.00 90.75 92 ARG A CA 1
ATOM 737 C C . ARG A 1 92 ? -0.156 -0.008 -16.992 1.00 90.75 92 ARG A C 1
ATOM 739 O O . ARG A 1 92 ? -0.541 -0.990 -16.364 1.00 90.75 92 ARG A O 1
ATOM 746 N N . PHE A 1 93 ? 0.839 0.778 -16.580 1.00 91.31 93 PHE A N 1
ATOM 747 C CA . PHE A 1 93 ? 1.583 0.512 -15.352 1.00 91.31 93 PHE A CA 1
ATOM 748 C C . PHE A 1 93 ? 0.672 0.515 -14.120 1.00 91.31 93 PHE A C 1
ATOM 750 O O . PHE A 1 93 ? 0.745 -0.387 -13.286 1.00 91.31 93 PHE A O 1
ATOM 757 N N . ASP A 1 94 ? -0.219 1.508 -14.031 1.00 90.69 94 ASP A N 1
ATOM 758 C CA . ASP A 1 94 ? -1.189 1.636 -12.942 1.00 90.69 94 ASP A CA 1
ATOM 759 C C . ASP A 1 94 ? -2.113 0.412 -12.849 1.00 90.69 94 ASP A C 1
ATOM 761 O O . ASP A 1 94 ? -2.326 -0.125 -11.760 1.00 90.69 94 ASP A O 1
ATOM 765 N N . SER A 1 95 ? -2.607 -0.073 -13.994 1.00 91.12 95 SER A N 1
ATOM 766 C CA . SER A 1 95 ? -3.463 -1.260 -14.068 1.00 91.12 95 SER A CA 1
ATOM 767 C C . SER A 1 95 ? -2.732 -2.527 -13.625 1.00 91.12 95 SER A C 1
ATOM 769 O O . SER A 1 95 ? -3.245 -3.260 -12.780 1.00 91.12 95 SER A O 1
ATOM 771 N N . ILE A 1 96 ? -1.514 -2.758 -14.128 1.00 94.25 96 ILE A N 1
ATOM 772 C CA . ILE A 1 96 ? -0.700 -3.929 -13.760 1.00 94.25 96 ILE A CA 1
ATOM 773 C C . ILE A 1 96 ? -0.410 -3.913 -12.261 1.00 94.25 96 ILE A C 1
ATOM 775 O O . ILE A 1 96 ? -0.608 -4.910 -11.575 1.00 94.25 96 ILE A O 1
ATOM 779 N N . PHE A 1 97 ? -0.001 -2.767 -11.716 1.00 92.62 97 PHE A N 1
ATOM 780 C CA . PHE A 1 97 ? 0.259 -2.649 -10.286 1.00 92.62 97 PHE A CA 1
ATOM 781 C C . PHE A 1 97 ? -0.991 -2.903 -9.441 1.00 92.62 97 PHE A C 1
ATOM 783 O O . PHE A 1 97 ? -0.915 -3.578 -8.416 1.00 92.62 97 PHE A O 1
ATOM 790 N N . ARG A 1 98 ? -2.155 -2.404 -9.868 1.00 91.81 98 ARG A N 1
ATOM 791 C CA . ARG A 1 98 ? -3.434 -2.662 -9.195 1.00 91.81 98 ARG A CA 1
ATOM 792 C C . ARG A 1 98 ? -3.788 -4.149 -9.195 1.00 91.81 98 ARG A C 1
ATOM 794 O O . ARG A 1 98 ? -4.298 -4.645 -8.193 1.00 91.81 98 ARG A O 1
ATOM 801 N N . GLU A 1 99 ? -3.524 -4.863 -10.284 1.00 93.88 99 GLU A N 1
ATOM 802 C CA . GLU A 1 99 ? -3.713 -6.315 -10.356 1.00 93.88 99 GLU A CA 1
ATOM 803 C C . GLU A 1 99 ? -2.726 -7.072 -9.464 1.00 93.88 99 GLU A C 1
ATOM 805 O O . GLU A 1 99 ? -3.141 -7.944 -8.700 1.00 93.88 99 GLU A O 1
ATOM 810 N N . GLU A 1 100 ? -1.447 -6.700 -9.478 1.00 93.88 100 GLU A N 1
ATOM 811 C CA . GLU A 1 100 ? -0.430 -7.305 -8.613 1.00 93.88 100 GLU A CA 1
ATOM 812 C C . GLU A 1 100 ? -0.735 -7.082 -7.126 1.00 93.88 100 GLU A C 1
ATOM 814 O O . GLU A 1 100 ? -0.615 -8.000 -6.316 1.00 93.88 100 GLU A O 1
ATOM 819 N N . MET A 1 101 ? -1.238 -5.905 -6.752 1.00 92.31 101 MET A N 1
ATOM 820 C CA . MET A 1 101 ? -1.705 -5.627 -5.390 1.00 92.31 101 MET A CA 1
ATOM 821 C C . MET A 1 101 ? -2.838 -6.568 -4.965 1.00 92.31 101 MET A C 1
ATOM 823 O O . MET A 1 101 ? -2.798 -7.120 -3.862 1.00 92.31 101 MET A O 1
ATOM 827 N N . LYS A 1 102 ? -3.807 -6.832 -5.854 1.00 93.19 102 LYS A N 1
ATOM 828 C CA . LYS A 1 102 ? -4.877 -7.810 -5.597 1.00 93.19 102 LYS A CA 1
ATOM 829 C C . LYS A 1 102 ? -4.326 -9.226 -5.432 1.00 93.19 102 LYS A C 1
ATOM 831 O O . LYS A 1 102 ? -4.767 -9.929 -4.525 1.00 93.19 102 LYS A O 1
ATOM 836 N N . LYS A 1 103 ? -3.335 -9.635 -6.237 1.00 92.88 103 LYS A N 1
ATOM 837 C CA . LYS A 1 103 ? -2.661 -10.943 -6.094 1.00 92.88 103 LYS A CA 1
ATOM 838 C C . LYS A 1 103 ? -1.952 -11.090 -4.746 1.00 92.88 103 LYS A C 1
ATOM 840 O O . LYS A 1 103 ? -1.946 -12.177 -4.180 1.00 92.88 103 LYS A O 1
ATOM 845 N N . GLN A 1 104 ? -1.434 -9.997 -4.184 1.00 90.56 104 GLN A N 1
ATOM 846 C CA . GLN A 1 104 ? -0.870 -9.966 -2.825 1.00 90.56 104 GLN A CA 1
ATOM 847 C C . GLN A 1 104 ? -1.940 -9.933 -1.707 1.00 90.56 104 GLN A C 1
ATOM 849 O O . GLN A 1 104 ? -1.613 -9.844 -0.517 1.00 90.56 104 GLN A O 1
ATOM 854 N N . GLY A 1 105 ? -3.226 -10.005 -2.066 1.00 87.12 105 GLY A N 1
ATOM 855 C CA . GLY A 1 105 ? -4.361 -9.950 -1.144 1.00 87.12 105 GLY A CA 1
ATOM 856 C C . GLY A 1 105 ? -4.699 -8.537 -0.659 1.00 87.12 105 GLY A C 1
ATOM 857 O O . GLY A 1 105 ? -5.369 -8.390 0.362 1.00 87.12 105 GLY A O 1
ATOM 858 N N . LEU A 1 106 ? -4.225 -7.494 -1.348 1.00 85.88 106 LEU A N 1
ATOM 859 C CA . LEU A 1 106 ? -4.462 -6.095 -0.999 1.00 85.88 106 LEU A CA 1
ATOM 860 C C . LEU A 1 106 ? -5.472 -5.463 -1.963 1.00 85.88 106 LEU A C 1
ATOM 862 O O . LEU A 1 106 ? -5.126 -4.973 -3.036 1.00 85.88 106 LEU A O 1
ATOM 866 N N . ASN A 1 107 ? -6.735 -5.413 -1.543 1.00 85.44 107 ASN A N 1
ATOM 867 C CA . ASN A 1 107 ? -7.806 -4.724 -2.269 1.00 85.44 107 ASN A CA 1
ATOM 868 C C . ASN A 1 107 ? -7.837 -3.229 -1.910 1.00 85.44 107 ASN A C 1
ATOM 870 O O . ASN A 1 107 ? -8.789 -2.745 -1.301 1.00 85.44 107 ASN A O 1
ATOM 874 N N . LEU A 1 108 ? -6.767 -2.506 -2.243 1.00 83.81 108 LEU A N 1
ATOM 875 C CA . LEU A 1 108 ? -6.613 -1.084 -1.925 1.00 83.81 108 LEU A CA 1
ATOM 876 C C . LEU A 1 108 ? -6.671 -0.228 -3.187 1.00 83.81 108 LEU A C 1
ATOM 878 O O . LEU A 1 108 ? -6.314 -0.675 -4.278 1.00 83.81 108 LEU A O 1
ATOM 882 N N . ASN A 1 109 ? -7.107 1.024 -3.037 1.00 84.38 109 ASN A N 1
ATOM 883 C CA . ASN A 1 109 ? -7.013 1.970 -4.137 1.00 84.38 109 ASN A CA 1
ATOM 884 C C . ASN A 1 109 ? -5.556 2.413 -4.285 1.00 84.38 109 ASN A C 1
ATOM 886 O O . ASN A 1 109 ? -4.975 2.983 -3.357 1.00 84.38 109 ASN A O 1
ATOM 890 N N . THR A 1 110 ? -4.977 2.123 -5.442 1.00 86.00 110 THR A N 1
ATOM 891 C CA . THR A 1 110 ? -3.585 2.414 -5.762 1.00 86.00 110 THR A CA 1
ATOM 892 C C . THR A 1 110 ? -3.483 3.450 -6.867 1.00 86.00 110 THR A C 1
ATOM 894 O O . THR A 1 110 ? -4.416 3.642 -7.654 1.00 86.00 110 THR A O 1
ATOM 897 N N . SER A 1 111 ? -2.347 4.136 -6.901 1.00 85.38 111 SER A N 1
ATOM 898 C CA . SER A 1 111 ? -1.971 5.007 -8.003 1.00 85.38 111 SER A CA 1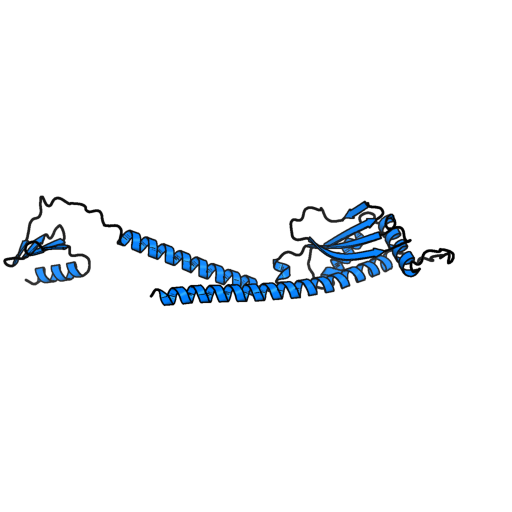
ATOM 899 C C . SER A 1 111 ? -0.465 5.065 -8.156 1.00 85.38 111 SER A C 1
ATOM 901 O O . SER A 1 111 ? 0.280 4.907 -7.186 1.00 85.38 111 SER A O 1
ATOM 903 N N . ILE A 1 112 ? -0.015 5.321 -9.376 1.00 86.94 112 ILE A N 1
ATOM 904 C CA . ILE A 1 112 ? 1.387 5.563 -9.672 1.00 86.94 112 ILE A CA 1
ATOM 905 C C . ILE A 1 112 ? 1.587 7.000 -10.144 1.00 86.94 112 ILE A C 1
ATOM 907 O O . ILE A 1 112 ? 0.799 7.550 -10.916 1.00 86.94 112 ILE A O 1
ATOM 911 N N . CYS A 1 113 ? 2.688 7.593 -9.694 1.00 85.19 113 CYS A N 1
ATOM 912 C CA . CYS A 1 113 ? 3.209 8.835 -10.238 1.00 85.19 113 CYS A CA 1
ATOM 913 C C . CYS A 1 113 ? 4.539 8.584 -10.938 1.00 85.19 113 CYS A C 1
ATOM 915 O O . CYS A 1 113 ? 5.432 7.927 -10.398 1.00 85.19 113 CYS A O 1
ATOM 917 N N . TYR A 1 114 ? 4.676 9.190 -12.108 1.00 87.94 114 TYR A N 1
ATOM 918 C CA . TYR A 1 114 ? 5.910 9.278 -12.866 1.00 87.94 114 TYR A CA 1
ATOM 919 C C . TYR A 1 114 ? 6.405 10.723 -12.820 1.00 87.94 114 TYR A C 1
ATOM 921 O O . TYR A 1 114 ? 5.664 11.648 -13.157 1.00 87.94 114 TYR A O 1
ATOM 929 N N . THR A 1 115 ? 7.649 10.928 -12.399 1.00 88.12 115 THR A N 1
ATOM 930 C CA . THR A 1 115 ? 8.306 12.236 -12.411 1.00 88.12 115 THR A CA 1
ATOM 931 C C . THR A 1 115 ? 9.523 12.182 -13.330 1.00 88.12 115 THR A C 1
ATOM 933 O O . THR A 1 115 ? 10.395 11.338 -13.140 1.00 88.12 115 THR A O 1
ATOM 936 N N . HIS A 1 116 ? 9.596 13.101 -14.293 1.00 87.44 116 HIS A N 1
ATOM 937 C CA . HIS A 1 116 ? 10.754 13.289 -15.168 1.00 87.44 116 HIS A CA 1
ATOM 938 C C . HIS A 1 116 ? 10.896 14.767 -15.542 1.00 87.44 116 HIS A C 1
ATOM 940 O O . HIS A 1 116 ? 9.907 15.425 -15.876 1.00 87.44 116 HIS A O 1
ATOM 946 N N . ASN A 1 117 ? 12.120 15.299 -15.470 1.00 84.00 117 ASN A N 1
ATOM 947 C CA . ASN A 1 117 ? 12.435 16.700 -15.771 1.00 84.00 117 ASN A CA 1
ATOM 948 C C . ASN A 1 117 ? 11.501 17.708 -15.061 1.00 84.00 117 ASN A C 1
ATOM 950 O O . ASN A 1 117 ? 10.902 18.589 -15.679 1.00 84.00 117 ASN A O 1
ATOM 954 N N . GLY A 1 118 ? 11.274 17.501 -13.760 1.00 76.19 118 GLY A N 1
ATOM 955 C CA . GLY A 1 118 ? 10.403 18.344 -12.929 1.00 76.19 118 GLY A CA 1
ATOM 956 C C . GLY A 1 118 ? 8.895 18.211 -13.193 1.00 76.19 118 GLY A C 1
ATOM 957 O O . GLY A 1 118 ? 8.093 18.684 -12.388 1.00 76.19 118 GLY A O 1
ATOM 958 N N . LYS A 1 119 ? 8.474 17.526 -14.263 1.00 81.44 119 LYS A N 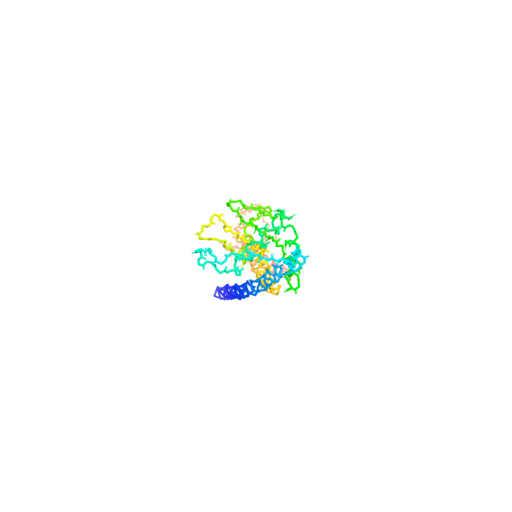1
ATOM 959 C CA . LYS A 1 119 ? 7.062 17.259 -14.562 1.00 81.44 119 LYS A CA 1
ATOM 960 C C . LYS A 1 119 ? 6.635 15.958 -13.898 1.00 81.44 119 LYS A C 1
ATOM 962 O O . LYS A 1 119 ? 7.273 14.926 -14.079 1.00 81.44 119 LYS A O 1
ATOM 967 N N . THR A 1 120 ? 5.554 16.013 -13.122 1.00 82.62 120 THR A N 1
ATOM 968 C CA . THR A 1 120 ? 4.952 14.831 -12.492 1.00 82.62 120 THR A CA 1
ATOM 969 C C . THR A 1 120 ? 3.600 14.552 -13.121 1.00 82.62 120 THR A C 1
ATOM 971 O O . THR A 1 120 ? 2.725 15.416 -13.102 1.00 82.62 120 THR A O 1
ATOM 974 N N . ILE A 1 121 ? 3.441 13.345 -13.648 1.00 79.62 121 ILE A N 1
ATOM 975 C CA . ILE A 1 121 ? 2.192 12.824 -14.189 1.00 79.62 121 ILE A CA 1
ATOM 976 C C . ILE A 1 121 ? 1.682 11.784 -13.194 1.00 79.62 121 ILE A C 1
ATOM 978 O O . ILE A 1 121 ? 2.416 10.874 -12.807 1.00 79.62 121 ILE A O 1
ATOM 982 N N . SER A 1 122 ? 0.447 11.961 -12.733 1.00 72.88 122 SER A N 1
ATOM 983 C CA . SER A 1 122 ? -0.192 11.095 -11.744 1.00 72.88 122 SER A CA 1
ATOM 984 C C . SER A 1 122 ? -1.553 10.643 -12.244 1.00 72.88 122 SER A C 1
ATOM 986 O O . SER A 1 122 ? -2.336 11.463 -12.725 1.00 72.88 122 SER A O 1
ATOM 988 N N . THR A 1 123 ? -1.871 9.364 -12.062 1.00 68.69 123 THR A N 1
ATOM 989 C CA . THR A 1 123 ? -3.208 8.826 -12.360 1.00 68.69 123 THR A CA 1
ATOM 990 C C . THR A 1 123 ? -4.254 9.239 -11.315 1.00 68.69 123 THR A C 1
ATOM 992 O O . THR A 1 123 ? -5.448 9.260 -11.608 1.00 68.69 123 THR A O 1
ATOM 995 N N . MET A 1 124 ? -3.834 9.627 -10.104 1.00 65.62 124 MET A N 1
ATOM 996 C CA . MET A 1 124 ? -4.728 10.060 -9.021 1.00 65.62 124 MET A CA 1
ATOM 997 C C . MET A 1 124 ? -4.891 11.580 -8.964 1.00 65.62 124 MET A C 1
ATOM 999 O O . MET A 1 124 ? -3.930 12.340 -9.100 1.00 65.62 124 MET A O 1
ATOM 1003 N N . LYS A 1 125 ? -6.119 12.038 -8.690 1.00 57.44 125 LYS A N 1
ATOM 1004 C CA . LYS A 1 125 ? -6.387 13.431 -8.305 1.00 57.44 125 LYS A CA 1
ATOM 1005 C C . LYS A 1 125 ? -5.800 13.671 -6.908 1.00 57.44 125 LYS A C 1
ATOM 1007 O O . LYS A 1 125 ? -6.100 12.914 -5.993 1.00 57.44 125 LYS A O 1
ATOM 1012 N N . LYS A 1 126 ? -5.008 14.739 -6.734 1.00 53.69 126 LYS A N 1
ATOM 1013 C CA . LYS A 1 126 ? -4.311 15.128 -5.480 1.00 53.69 126 LYS A CA 1
ATOM 1014 C C . LYS A 1 126 ? -5.218 15.353 -4.254 1.00 53.69 126 LYS A C 1
ATOM 1016 O O . LYS A 1 126 ? -4.709 15.607 -3.167 1.00 53.69 126 LYS A O 1
ATOM 1021 N N . ASN A 1 127 ? -6.533 15.251 -4.409 1.00 46.91 127 ASN A N 1
ATOM 1022 C CA . ASN A 1 127 ? -7.497 15.471 -3.343 1.00 46.91 127 ASN A CA 1
ATOM 1023 C C . ASN A 1 127 ? -7.776 14.140 -2.643 1.00 46.91 127 ASN A C 1
ATOM 1025 O O . ASN A 1 127 ? -8.764 13.476 -2.950 1.00 46.91 127 ASN A O 1
ATOM 1029 N N . ALA A 1 128 ? -6.913 13.721 -1.724 1.00 49.25 128 ALA A N 1
ATOM 1030 C CA . ALA A 1 128 ? -7.367 12.783 -0.708 1.00 49.25 128 ALA A CA 1
ATOM 1031 C C . ALA A 1 128 ? -6.712 13.115 0.624 1.00 49.25 128 ALA A C 1
ATOM 1033 O O . ALA A 1 128 ? -5.568 12.757 0.915 1.00 49.25 128 ALA A O 1
ATOM 1034 N N . ASP A 1 129 ? -7.496 13.828 1.412 1.00 51.91 129 ASP A N 1
ATOM 1035 C CA . ASP A 1 129 ? -7.277 14.118 2.810 1.00 51.91 129 ASP A CA 1
ATOM 1036 C C . ASP A 1 129 ? -6.826 12.854 3.566 1.00 51.91 129 ASP A C 1
ATOM 1038 O O . ASP A 1 129 ? -7.520 11.836 3.622 1.00 51.91 129 ASP A O 1
ATOM 1042 N N . GLY A 1 130 ? -5.610 12.910 4.111 1.00 56.00 130 GLY A N 1
ATOM 1043 C CA . GLY A 1 130 ? -5.141 12.091 5.235 1.00 56.00 130 GLY A CA 1
ATOM 1044 C C . GLY A 1 130 ? -4.893 10.590 5.028 1.00 56.00 130 GLY A C 1
ATOM 1045 O O . GLY A 1 130 ? -4.412 9.955 5.962 1.00 56.00 130 GLY A O 1
ATOM 1046 N N . GLY A 1 131 ? -5.188 10.003 3.862 1.00 59.84 131 GLY A N 1
ATOM 1047 C CA . GLY A 1 131 ? -5.122 8.541 3.672 1.00 59.84 131 GLY A CA 1
ATOM 1048 C C . GLY A 1 131 ? -4.087 8.025 2.672 1.00 59.84 131 GLY A C 1
ATOM 1049 O O . GLY A 1 131 ? -3.806 6.829 2.658 1.00 59.84 131 GLY A O 1
ATOM 1050 N N . ILE A 1 132 ? -3.518 8.876 1.815 1.00 65.06 132 ILE A N 1
ATOM 1051 C CA . ILE A 1 132 ? -2.557 8.424 0.800 1.00 65.06 132 ILE A CA 1
ATOM 1052 C C . ILE A 1 132 ? -1.152 8.372 1.410 1.00 65.06 132 ILE A C 1
ATOM 1054 O O . ILE A 1 132 ? -0.607 9.403 1.802 1.00 65.06 132 ILE A O 1
ATOM 1058 N N . LYS A 1 133 ? -0.527 7.190 1.422 1.00 75.31 133 LYS A N 1
ATOM 1059 C CA . LYS A 1 133 ? 0.897 7.034 1.757 1.00 75.31 133 LYS A CA 1
ATOM 1060 C C . LYS A 1 133 ? 1.697 6.616 0.524 1.00 75.31 133 LYS A C 1
ATOM 1062 O O . LYS A 1 133 ? 1.253 5.778 -0.263 1.00 75.31 133 LYS A O 1
ATOM 1067 N N . ILE A 1 134 ? 2.896 7.186 0.384 1.00 75.50 134 ILE A N 1
ATOM 1068 C CA . ILE A 1 134 ? 3.918 6.652 -0.523 1.00 75.50 134 ILE A CA 1
ATOM 1069 C C . ILE A 1 134 ? 4.406 5.353 0.103 1.00 75.50 134 ILE A C 1
ATOM 1071 O O . ILE A 1 134 ? 4.924 5.366 1.220 1.00 75.50 134 ILE A O 1
ATOM 1075 N N . ILE A 1 135 ? 4.222 4.240 -0.599 1.00 79.19 135 ILE A N 1
ATOM 1076 C CA . ILE A 1 135 ? 4.729 2.952 -0.124 1.00 79.19 135 ILE A CA 1
ATOM 1077 C C . ILE A 1 135 ? 6.113 2.670 -0.693 1.00 79.19 135 ILE A C 1
ATOM 1079 O O . ILE A 1 135 ? 6.974 2.131 0.002 1.00 79.19 135 ILE A O 1
ATOM 1083 N N . HIS A 1 136 ? 6.335 3.030 -1.954 1.00 86.12 136 HIS A N 1
ATOM 1084 C CA . HIS A 1 136 ? 7.601 2.751 -2.601 1.00 86.12 136 HIS A CA 1
ATOM 1085 C C . HIS A 1 136 ? 7.962 3.811 -3.630 1.00 86.12 136 HIS A C 1
ATOM 1087 O O . HIS A 1 136 ? 7.099 4.362 -4.316 1.00 86.12 136 HIS A O 1
ATOM 1093 N N . GLU A 1 137 ? 9.260 4.058 -3.739 1.00 89.69 137 GLU A N 1
ATOM 1094 C CA . GLU A 1 137 ? 9.853 4.968 -4.702 1.00 89.69 137 GLU A CA 1
ATOM 1095 C C . GLU A 1 137 ? 11.056 4.281 -5.340 1.00 89.69 137 GLU A C 1
ATOM 1097 O O . GLU A 1 137 ? 11.898 3.715 -4.641 1.00 89.69 137 GLU A O 1
ATOM 1102 N N . LYS A 1 138 ? 11.135 4.331 -6.670 1.00 91.12 138 LYS A N 1
ATOM 1103 C CA . LYS A 1 138 ? 12.303 3.874 -7.417 1.00 91.12 138 LYS A CA 1
ATOM 1104 C C . LYS A 1 138 ? 12.729 4.948 -8.404 1.00 91.12 138 LYS A C 1
ATOM 1106 O O . LYS A 1 138 ? 11.940 5.364 -9.253 1.00 91.12 138 LYS A O 1
ATOM 1111 N N . THR A 1 139 ? 13.986 5.356 -8.289 1.00 91.44 139 THR A N 1
ATOM 1112 C CA . THR A 1 139 ? 14.600 6.369 -9.146 1.00 91.44 139 THR A CA 1
ATOM 1113 C C . THR A 1 139 ? 15.623 5.713 -10.059 1.00 91.44 139 THR A C 1
ATOM 1115 O O . THR A 1 139 ? 16.438 4.911 -9.607 1.00 91.44 139 THR A O 1
ATOM 1118 N N . TYR A 1 140 ? 15.564 6.057 -11.339 1.00 90.06 140 TYR A N 1
ATOM 1119 C CA . TYR A 1 140 ? 16.489 5.618 -12.372 1.00 90.06 140 TYR A CA 1
ATOM 1120 C C . TYR A 1 140 ? 17.308 6.814 -12.830 1.00 90.06 140 TYR A C 1
ATOM 1122 O O . TYR A 1 140 ? 16.739 7.867 -13.136 1.00 90.06 140 TYR A O 1
ATOM 1130 N N . ARG A 1 141 ? 18.630 6.650 -12.913 1.00 88.38 141 ARG A N 1
ATOM 1131 C CA . ARG A 1 141 ? 19.546 7.715 -13.330 1.00 88.38 141 ARG A CA 1
ATOM 1132 C C . ARG A 1 141 ? 20.161 7.401 -14.684 1.00 88.38 141 ARG A C 1
ATOM 1134 O O . ARG A 1 141 ? 20.667 6.308 -14.925 1.00 88.38 141 ARG A O 1
ATOM 1141 N N . LYS A 1 142 ? 20.186 8.402 -15.561 1.00 84.44 142 LYS A N 1
ATOM 1142 C CA . LYS A 1 142 ? 20.909 8.338 -16.843 1.00 84.44 142 LYS A CA 1
ATOM 1143 C C . LYS A 1 142 ? 22.350 8.830 -16.715 1.00 84.44 142 LYS A C 1
ATOM 1145 O O . LYS A 1 142 ? 23.269 8.315 -17.353 1.00 84.44 142 LYS A O 1
ATOM 1150 N N . ASN A 1 143 ? 22.540 9.886 -15.932 1.00 83.44 143 ASN A N 1
ATOM 1151 C CA . ASN A 1 143 ? 23.802 10.585 -15.729 1.00 83.44 143 ASN A CA 1
ATOM 1152 C C . ASN A 1 143 ? 23.831 11.189 -14.317 1.00 83.44 143 ASN A C 1
ATOM 1154 O O . ASN A 1 143 ? 22.901 11.014 -13.541 1.00 83.44 143 ASN A O 1
ATOM 1158 N N . ASN A 1 144 ? 24.895 11.918 -13.982 1.00 82.00 144 ASN A N 1
ATOM 1159 C CA . ASN A 1 144 ? 25.018 12.558 -12.669 1.00 82.00 144 ASN A CA 1
ATOM 1160 C C . ASN A 1 144 ? 24.121 13.808 -12.501 1.00 82.00 144 ASN A C 1
ATOM 1162 O O . ASN A 1 144 ? 24.182 14.458 -11.458 1.00 82.00 144 ASN A O 1
ATOM 1166 N N . LYS A 1 145 ? 23.319 14.186 -13.510 1.00 83.00 145 LYS A N 1
ATOM 1167 C CA . LYS A 1 145 ? 22.423 15.348 -13.450 1.00 83.00 145 LYS A CA 1
ATOM 1168 C C . LYS A 1 145 ? 21.024 14.899 -13.029 1.00 83.00 145 LYS A C 1
ATOM 1170 O O . LYS A 1 145 ? 20.317 14.286 -13.825 1.00 83.00 145 LYS A O 1
ATOM 1175 N N . LYS A 1 146 ? 20.604 15.318 -11.832 1.00 81.31 146 LYS A N 1
ATOM 1176 C CA . LYS A 1 146 ? 19.299 14.973 -11.237 1.00 81.31 146 LYS A CA 1
ATOM 1177 C C . LYS A 1 146 ? 18.083 15.335 -12.098 1.00 81.31 146 LYS A C 1
ATOM 1179 O O . LYS A 1 146 ? 17.037 14.719 -11.975 1.00 81.31 146 LYS A O 1
ATOM 1184 N N . GLU A 1 147 ? 18.206 16.325 -12.979 1.00 82.44 147 GLU A N 1
ATOM 1185 C CA . GLU A 1 147 ? 17.129 16.745 -13.892 1.00 82.44 147 GLU A CA 1
ATOM 1186 C C . GLU A 1 147 ? 16.698 15.637 -14.864 1.00 82.44 147 GLU A C 1
ATOM 1188 O O . GLU A 1 147 ? 15.542 15.595 -15.281 1.00 82.44 147 GLU A O 1
ATOM 1193 N N . ASN A 1 148 ? 17.614 14.723 -15.202 1.00 84.31 148 ASN A N 1
ATOM 1194 C CA . ASN A 1 148 ? 17.327 13.599 -16.091 1.00 84.31 148 ASN A CA 1
ATOM 1195 C C . ASN A 1 148 ? 16.811 12.372 -15.342 1.00 84.31 148 ASN A C 1
ATOM 1197 O O . ASN A 1 148 ? 16.574 11.348 -15.977 1.00 84.31 148 ASN A O 1
ATOM 1201 N N . ASP A 1 149 ? 16.682 12.426 -14.019 1.00 89.31 149 ASP A N 1
ATOM 1202 C CA . ASP A 1 149 ? 16.253 11.268 -13.253 1.00 89.31 149 ASP A CA 1
ATOM 1203 C C . ASP A 1 149 ? 14.772 10.990 -13.514 1.00 89.31 149 ASP A C 1
ATOM 1205 O O . ASP A 1 149 ? 13.943 11.897 -13.643 1.00 89.31 149 ASP A O 1
ATOM 1209 N N . ILE A 1 150 ? 14.451 9.705 -13.616 1.00 89.94 150 ILE A N 1
ATOM 1210 C CA . ILE A 1 150 ? 13.076 9.227 -13.705 1.00 89.94 150 ILE A CA 1
ATOM 1211 C C . ILE A 1 150 ? 12.722 8.622 -12.359 1.00 89.94 150 ILE A C 1
ATOM 1213 O O . ILE A 1 150 ? 13.316 7.624 -11.956 1.00 89.94 150 ILE A O 1
ATOM 1217 N N . THR A 1 151 ? 11.727 9.188 -11.688 1.00 91.12 151 THR A N 1
ATOM 1218 C CA . THR A 1 151 ? 11.247 8.690 -10.398 1.00 91.12 151 THR A CA 1
ATOM 1219 C C . THR A 1 151 ? 9.844 8.122 -10.547 1.00 91.12 151 THR A C 1
ATOM 1221 O O . THR A 1 151 ? 8.912 8.822 -10.944 1.00 91.12 151 THR A O 1
ATOM 1224 N N . LEU A 1 152 ? 9.689 6.850 -10.190 1.00 90.62 152 LEU A N 1
ATOM 1225 C CA . LEU A 1 152 ? 8.403 6.175 -10.065 1.00 90.62 152 LEU A CA 1
ATOM 1226 C C . LEU A 1 152 ? 8.013 6.117 -8.591 1.00 90.62 152 LEU A C 1
ATOM 1228 O O . LEU A 1 152 ? 8.775 5.600 -7.774 1.00 90.62 152 LEU A O 1
ATOM 1232 N N . ARG A 1 153 ? 6.820 6.607 -8.254 1.00 90.06 153 ARG A N 1
ATOM 1233 C CA . ARG A 1 153 ? 6.261 6.552 -6.897 1.00 90.06 153 ARG A CA 1
ATOM 1234 C C . ARG A 1 153 ? 4.942 5.800 -6.892 1.00 90.06 153 ARG A C 1
ATOM 1236 O O . ARG A 1 153 ? 4.028 6.159 -7.628 1.00 90.06 153 ARG A O 1
ATOM 1243 N N . ALA A 1 154 ? 4.847 4.793 -6.032 1.00 88.31 154 ALA A N 1
ATOM 1244 C CA . ALA A 1 154 ? 3.623 4.055 -5.771 1.00 88.31 154 ALA A CA 1
ATOM 1245 C C . ALA A 1 154 ? 2.905 4.639 -4.554 1.00 88.31 154 ALA A C 1
ATOM 1247 O O . ALA A 1 154 ? 3.444 4.680 -3.442 1.00 88.31 154 ALA A O 1
ATOM 1248 N N . TYR A 1 155 ? 1.669 5.053 -4.782 1.00 86.12 155 TYR A N 1
ATOM 1249 C CA . TYR A 1 155 ? 0.758 5.571 -3.782 1.00 86.12 155 TYR A CA 1
ATOM 1250 C C . TYR A 1 155 ? -0.339 4.555 -3.512 1.00 86.12 155 TYR A C 1
ATOM 1252 O O . TYR A 1 155 ? -0.880 3.924 -4.423 1.00 86.12 155 TYR A O 1
ATOM 1260 N N . VAL A 1 156 ? -0.696 4.433 -2.242 1.00 84.25 156 VAL A N 1
ATOM 1261 C CA . VAL A 1 156 ? -1.821 3.613 -1.812 1.00 84.25 156 VAL A CA 1
ATOM 1262 C C . VAL A 1 156 ? -2.643 4.410 -0.822 1.00 84.25 156 VAL A C 1
ATOM 1264 O O . VAL A 1 156 ? -2.107 5.104 0.045 1.00 84.25 156 VAL A O 1
ATOM 1267 N N . TYR A 1 157 ? -3.957 4.307 -0.959 1.00 83.88 157 TYR A N 1
ATOM 1268 C CA . TYR A 1 157 ? -4.890 4.812 0.028 1.00 83.88 157 TYR A CA 1
ATOM 1269 C C . TYR A 1 157 ? -5.028 3.793 1.167 1.00 83.88 157 TYR A C 1
ATOM 1271 O O . TYR A 1 157 ? -5.575 2.706 0.970 1.00 83.88 157 TYR A O 1
ATOM 1279 N N . LEU A 1 158 ? -4.518 4.141 2.350 1.00 80.88 158 LEU A N 1
ATOM 1280 C CA . LEU A 1 158 ? -4.610 3.347 3.573 1.00 80.88 158 LEU A CA 1
ATOM 1281 C C . LEU A 1 158 ? -5.566 4.019 4.565 1.00 80.88 158 LEU A C 1
ATOM 1283 O O . LEU A 1 158 ? -5.153 4.880 5.345 1.00 80.88 158 LEU A O 1
ATOM 1287 N N . PRO A 1 159 ? -6.843 3.620 4.583 1.00 79.94 159 PRO A N 1
ATOM 1288 C CA . PRO A 1 159 ? -7.756 4.063 5.619 1.00 79.94 159 PRO A CA 1
ATOM 1289 C C . PRO A 1 159 ? -7.458 3.349 6.947 1.00 79.94 159 PRO A C 1
ATOM 1291 O O . PRO A 1 159 ? -6.969 2.218 6.977 1.00 79.94 159 PRO A O 1
ATOM 1294 N N . LEU A 1 160 ? -7.807 3.988 8.068 1.00 76.69 160 LEU A N 1
ATOM 1295 C CA . LEU A 1 160 ? -7.524 3.467 9.413 1.00 76.69 160 LEU A CA 1
ATOM 1296 C C . LEU A 1 160 ? -8.107 2.067 9.657 1.00 76.69 160 LEU A C 1
ATOM 1298 O O . LEU A 1 160 ? -7.476 1.277 10.354 1.00 76.69 160 LEU A O 1
ATOM 1302 N N . TYR A 1 161 ? -9.267 1.756 9.059 1.00 77.25 161 TYR A N 1
ATOM 1303 C CA . TYR A 1 161 ? -9.909 0.439 9.167 1.00 77.25 161 TYR A CA 1
ATOM 1304 C C . TYR A 1 161 ? -9.062 -0.695 8.571 1.00 77.25 161 TYR A C 1
ATOM 1306 O O . TYR A 1 161 ? -9.044 -1.805 9.101 1.00 77.25 161 TYR A O 1
ATOM 1314 N N . VAL A 1 162 ? -8.326 -0.401 7.492 1.00 80.38 162 VAL A N 1
ATOM 1315 C CA . VAL A 1 162 ? -7.369 -1.338 6.895 1.00 80.38 162 VAL A CA 1
ATOM 1316 C C . VAL A 1 162 ? -6.179 -1.500 7.821 1.00 80.38 162 VAL A C 1
ATOM 1318 O O . VAL A 1 162 ? -5.745 -2.625 8.004 1.00 80.38 162 VAL A O 1
ATOM 1321 N N . LEU A 1 163 ? -5.681 -0.415 8.430 1.00 81.12 163 LEU A N 1
ATOM 1322 C CA . LEU A 1 163 ? -4.498 -0.460 9.290 1.00 81.12 163 LEU A CA 1
ATOM 1323 C C . LEU A 1 163 ? -4.679 -1.427 10.460 1.00 81.12 163 LEU A C 1
ATOM 1325 O O . LEU A 1 163 ? -3.909 -2.369 10.558 1.00 81.12 163 LEU A O 1
ATOM 1329 N N . VAL A 1 164 ? -5.701 -1.278 11.310 1.00 79.50 164 VAL A N 1
ATOM 1330 C CA . VAL A 1 164 ? -5.845 -2.190 12.469 1.00 79.50 164 VAL A CA 1
ATOM 1331 C C . VAL A 1 164 ? -6.117 -3.624 12.011 1.00 79.50 164 VAL A C 1
ATOM 1333 O O . VAL A 1 164 ? -5.725 -4.557 12.710 1.00 79.50 164 VAL A O 1
ATOM 1336 N N . GLY A 1 165 ? -6.762 -3.812 10.851 1.00 72.12 165 GLY A N 1
ATOM 1337 C CA . GLY A 1 165 ? -6.869 -5.098 10.147 1.00 72.12 165 GLY A CA 1
ATOM 1338 C C . GLY A 1 165 ? -7.692 -6.179 10.858 1.00 72.12 165 GLY A C 1
ATOM 1339 O O . GLY A 1 165 ? -7.899 -7.255 10.305 1.00 72.12 165 GLY A O 1
ATOM 1340 N N . GLN A 1 166 ? -8.175 -5.908 12.074 1.00 76.81 166 GLN A N 1
ATOM 1341 C CA . GLN A 1 166 ? -8.882 -6.863 12.919 1.00 76.81 166 GLN A CA 1
ATOM 1342 C C . GLN A 1 166 ? -10.295 -6.355 13.240 1.00 76.81 166 GLN A C 1
ATOM 1344 O O . GLN A 1 166 ? -10.447 -5.493 14.111 1.00 76.81 166 GLN A O 1
ATOM 1349 N N . PRO A 1 167 ? -11.350 -6.897 12.597 1.00 76.31 167 PRO A N 1
ATOM 1350 C CA . PRO A 1 167 ? -12.732 -6.470 12.838 1.00 76.31 167 PRO A CA 1
ATOM 1351 C C . PRO A 1 167 ? -13.149 -6.647 14.304 1.00 76.31 167 PRO A C 1
ATOM 1353 O O . PRO A 1 167 ? -13.871 -5.811 14.842 1.00 76.31 167 PRO A O 1
ATOM 1356 N N . ALA A 1 168 ? -12.616 -7.673 14.976 1.00 78.69 168 ALA A N 1
ATOM 1357 C CA . ALA A 1 168 ? -12.874 -7.941 16.388 1.00 78.69 168 ALA A CA 1
ATOM 1358 C C . ALA A 1 168 ? -12.448 -6.784 17.312 1.00 78.69 168 ALA A C 1
ATOM 1360 O O . ALA A 1 168 ? -13.149 -6.465 18.271 1.00 78.69 168 ALA A O 1
ATOM 1361 N N . LEU A 1 169 ? -11.328 -6.109 17.027 1.00 79.00 169 LEU A N 1
ATOM 1362 C CA . LEU A 1 169 ? -10.878 -4.985 17.855 1.00 79.00 169 LEU A CA 1
ATOM 1363 C C . LEU A 1 169 ? -11.832 -3.795 17.736 1.00 79.00 169 LEU A C 1
ATOM 1365 O O . LEU A 1 169 ? -12.173 -3.177 18.744 1.00 79.00 169 LEU A O 1
ATOM 1369 N N . TYR A 1 170 ? -12.336 -3.526 16.531 1.00 79.44 170 TYR A N 1
ATOM 1370 C CA . TYR A 1 170 ? -13.331 -2.479 16.307 1.00 79.44 170 TYR A CA 1
ATOM 1371 C C . TYR A 1 170 ? -14.644 -2.761 17.030 1.00 79.44 170 TYR A C 1
ATOM 1373 O O . TYR A 1 170 ? -15.182 -1.868 17.686 1.00 79.44 170 TYR A O 1
ATOM 1381 N N . THR A 1 171 ? -15.138 -4.001 16.968 1.00 82.31 171 THR A N 1
ATOM 1382 C CA . THR A 1 171 ? -16.366 -4.385 17.675 1.00 82.31 171 THR A CA 1
ATOM 1383 C C . THR A 1 171 ? -16.197 -4.261 19.185 1.00 82.31 171 THR A C 1
ATOM 1385 O O . THR A 1 171 ? -17.081 -3.740 19.858 1.00 82.31 171 THR A O 1
ATOM 1388 N N . MET A 1 172 ? -15.041 -4.658 19.726 1.00 82.44 172 MET A N 1
ATOM 1389 C CA . MET A 1 172 ? -14.763 -4.566 21.163 1.00 82.44 172 MET A CA 1
ATOM 1390 C C . MET A 1 172 ? -14.679 -3.111 21.640 1.00 82.44 172 MET A C 1
ATOM 1392 O O . MET A 1 172 ? -15.257 -2.771 22.674 1.00 82.44 172 MET A O 1
ATOM 1396 N N . ILE A 1 173 ? -14.034 -2.225 20.873 1.00 83.00 173 ILE A N 1
ATOM 1397 C CA . ILE A 1 173 ? -14.008 -0.783 21.166 1.00 83.00 173 ILE A CA 1
ATOM 1398 C C . ILE A 1 173 ? -15.430 -0.204 21.129 1.00 83.00 173 ILE A C 1
ATOM 1400 O O . ILE A 1 173 ? -15.820 0.512 22.052 1.00 83.00 173 ILE A O 1
ATOM 1404 N N . LEU A 1 174 ? -16.230 -0.555 20.115 1.00 86.88 174 LEU A N 1
ATOM 1405 C CA . LEU A 1 174 ? -17.613 -0.093 19.979 1.00 86.88 174 LEU A CA 1
ATOM 1406 C C . LEU A 1 174 ? -18.484 -0.520 21.171 1.00 86.88 174 LEU A C 1
ATOM 1408 O O . LEU A 1 174 ? -19.161 0.322 21.761 1.00 86.88 174 LEU A O 1
ATOM 1412 N N . PHE A 1 175 ? -18.438 -1.795 21.571 1.00 86.50 175 PHE A N 1
ATOM 1413 C CA . PHE A 1 175 ? -19.186 -2.285 22.735 1.00 86.50 175 PHE A CA 1
ATOM 1414 C C . PHE A 1 175 ? -18.732 -1.622 24.036 1.00 86.50 175 PHE A C 1
ATOM 1416 O O . PHE A 1 175 ? -19.565 -1.298 24.882 1.00 86.50 175 PHE A O 1
ATOM 1423 N N . THR A 1 176 ? -17.433 -1.354 24.177 1.00 83.81 176 THR A N 1
ATOM 1424 C CA . THR A 1 176 ? -16.898 -0.646 25.346 1.00 83.81 176 THR A CA 1
ATOM 1425 C C . THR A 1 176 ? -17.437 0.786 25.415 1.00 83.81 176 THR A C 1
ATOM 1427 O O . THR A 1 176 ? -17.89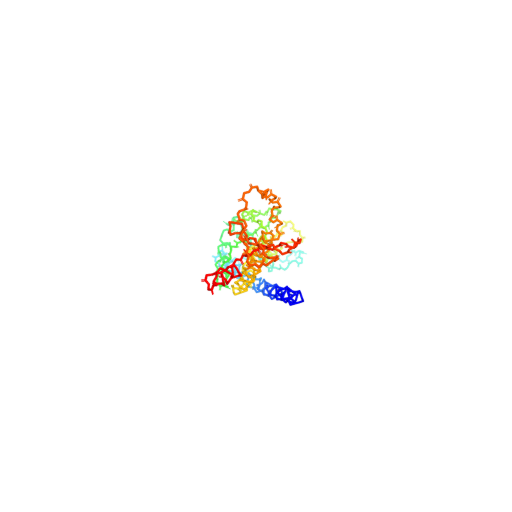3 1.225 26.471 1.00 83.81 176 THR A O 1
ATOM 1430 N N . LEU A 1 177 ? -17.470 1.504 24.286 1.00 85.31 177 LEU A N 1
ATOM 1431 C CA . LEU A 1 177 ? -18.048 2.850 24.203 1.00 85.31 177 LEU A CA 1
ATOM 1432 C C . LEU A 1 177 ? -19.553 2.849 24.500 1.00 85.31 177 LEU A C 1
ATOM 1434 O O . LEU A 1 177 ? -20.022 3.709 25.246 1.00 85.31 177 LEU A O 1
ATOM 1438 N N . LEU A 1 178 ? -20.300 1.869 23.982 1.00 89.50 178 LEU A N 1
ATOM 1439 C CA . LEU A 1 178 ? -21.729 1.710 24.273 1.00 89.50 178 LEU A CA 1
ATOM 1440 C C . LEU A 1 178 ? -21.981 1.445 25.761 1.00 89.50 178 LEU A C 1
ATOM 1442 O O . LEU A 1 178 ? -22.871 2.062 26.343 1.00 89.50 178 LEU A O 1
ATOM 1446 N N . ALA A 1 179 ? -21.182 0.587 26.400 1.00 84.75 179 ALA A N 1
ATOM 1447 C CA . ALA A 1 179 ? -21.295 0.308 27.830 1.00 84.75 179 ALA A CA 1
ATOM 1448 C C . ALA A 1 179 ? -21.033 1.562 28.682 1.00 84.75 179 ALA A C 1
ATOM 1450 O O . ALA A 1 179 ? -21.792 1.858 29.608 1.00 84.75 179 ALA A O 1
ATOM 1451 N N . VAL A 1 180 ? -20.006 2.348 28.337 1.00 84.75 180 VAL A N 1
ATOM 1452 C CA . VAL A 1 180 ? -19.709 3.626 29.006 1.00 84.75 180 VAL A CA 1
ATOM 1453 C C . VAL A 1 180 ? -20.834 4.642 28.779 1.00 84.75 180 VAL A C 1
ATOM 1455 O O . VAL A 1 180 ? -21.263 5.302 29.727 1.00 84.75 180 VAL A O 1
ATOM 1458 N N . ALA A 1 181 ? -21.363 4.744 27.557 1.00 87.19 181 ALA A N 1
ATOM 1459 C CA . ALA A 1 181 ? -22.478 5.632 27.237 1.00 87.19 181 ALA A CA 1
ATOM 1460 C C . ALA A 1 181 ? -23.751 5.255 28.012 1.00 87.19 181 ALA A C 1
ATOM 1462 O O . ALA A 1 181 ? -24.379 6.129 28.615 1.00 87.19 181 ALA A O 1
ATOM 1463 N N . MET A 1 182 ? -24.096 3.962 28.077 1.00 88.88 182 MET A N 1
ATOM 1464 C CA . MET A 1 182 ? -25.212 3.470 28.891 1.00 88.88 182 MET A CA 1
ATOM 1465 C C . MET A 1 182 ? -25.006 3.780 30.374 1.00 88.88 182 MET A C 1
ATOM 1467 O O . MET A 1 182 ? -25.935 4.254 31.024 1.00 88.88 182 MET A O 1
ATOM 1471 N N . TYR A 1 183 ? -23.796 3.582 30.904 1.00 84.25 183 TYR A N 1
ATOM 1472 C CA . TYR A 1 183 ? -23.469 3.906 32.294 1.00 84.25 183 TYR A CA 1
ATOM 1473 C C . TYR A 1 183 ? -23.645 5.401 32.611 1.00 84.25 183 TYR A C 1
ATOM 1475 O O . TYR A 1 183 ? -24.165 5.772 33.665 1.00 84.25 183 TYR A O 1
ATOM 1483 N N . ILE A 1 184 ? -23.240 6.287 31.697 1.00 85.00 184 ILE A N 1
ATOM 1484 C CA . ILE A 1 184 ? -23.444 7.735 31.844 1.00 85.00 184 ILE A CA 1
ATOM 1485 C C . ILE A 1 184 ? -24.938 8.080 31.758 1.00 85.00 184 ILE A C 1
ATOM 1487 O O . ILE A 1 184 ? -25.431 8.894 32.545 1.00 85.00 184 ILE A O 1
ATOM 1491 N N . TYR A 1 185 ? -25.671 7.448 30.840 1.00 87.56 185 TYR A N 1
ATOM 1492 C CA . TYR A 1 185 ? -27.104 7.664 30.653 1.00 87.56 185 TYR A CA 1
ATOM 1493 C C . TYR A 1 185 ? -27.925 7.262 31.887 1.00 87.56 185 TYR A C 1
ATOM 1495 O O . TYR A 1 185 ? -28.717 8.070 32.383 1.00 87.56 185 TYR A O 1
ATOM 1503 N N . THR A 1 186 ? -27.709 6.060 32.433 1.00 83.06 186 THR A N 1
ATOM 1504 C CA . THR A 1 186 ? -28.398 5.589 33.649 1.00 83.06 186 THR A CA 1
ATOM 1505 C C . THR A 1 186 ? -28.086 6.488 34.840 1.00 83.06 186 THR A C 1
ATOM 1507 O O . THR A 1 186 ? -29.000 6.921 35.541 1.00 83.06 186 THR A O 1
ATOM 1510 N N . ARG A 1 187 ? -26.822 6.898 35.003 1.00 78.31 187 ARG A N 1
ATOM 1511 C CA . ARG A 1 187 ? -26.409 7.846 36.046 1.00 78.31 187 ARG A CA 1
ATOM 1512 C C . ARG A 1 187 ? -27.113 9.198 35.932 1.00 78.31 187 ARG A C 1
ATOM 1514 O O . ARG A 1 187 ? -27.493 9.780 36.946 1.00 78.31 187 ARG A O 1
ATOM 1521 N N . ASN A 1 188 ? -27.264 9.728 34.721 1.00 78.94 188 ASN A N 1
ATOM 1522 C CA . ASN A 1 188 ? -27.954 10.999 34.511 1.00 78.94 188 ASN A CA 1
ATOM 1523 C C . ASN A 1 188 ? -29.463 10.882 34.784 1.00 78.94 188 ASN A C 1
ATOM 1525 O O . ASN A 1 188 ? -30.052 11.842 35.279 1.00 78.94 188 ASN A O 1
ATOM 1529 N N . ARG A 1 189 ? -30.079 9.717 34.537 1.00 77.94 189 ARG A N 1
ATOM 1530 C CA . ARG A 1 189 ? -31.465 9.432 34.947 1.00 77.94 189 ARG A CA 1
ATOM 1531 C C . ARG A 1 189 ? -31.625 9.359 36.464 1.00 77.94 189 ARG A C 1
ATOM 1533 O O . ARG A 1 189 ? -32.517 10.020 36.984 1.00 77.94 189 ARG A O 1
ATOM 1540 N N . GLU A 1 190 ? -30.754 8.632 37.164 1.00 74.88 190 GLU A N 1
ATOM 1541 C CA . GLU A 1 190 ? -30.778 8.556 38.634 1.00 74.88 190 GLU A CA 1
ATOM 1542 C C . GLU A 1 190 ? -30.620 9.942 39.265 1.00 74.88 190 GLU A C 1
ATOM 1544 O O . GLU A 1 190 ? -31.382 10.310 40.153 1.00 74.88 190 GLU A O 1
ATOM 1549 N N . LYS A 1 191 ? -29.680 10.759 38.768 1.00 69.31 191 LYS A N 1
ATOM 1550 C CA . LYS A 1 191 ? -29.522 12.145 39.229 1.00 69.31 191 LYS A CA 1
ATOM 1551 C C . LYS A 1 191 ? -30.793 12.964 39.024 1.00 69.31 191 LYS A C 1
ATOM 1553 O O . LYS A 1 191 ? -31.203 13.641 39.955 1.00 69.31 191 LYS A O 1
ATOM 1558 N N . LYS A 1 192 ? -31.424 12.885 37.845 1.00 68.31 192 LYS A N 1
ATOM 1559 C CA . LYS A 1 192 ? -32.687 13.589 37.577 1.00 68.31 192 LYS A CA 1
ATOM 1560 C C . LYS A 1 192 ? -33.797 13.136 38.527 1.00 68.31 192 LYS A C 1
ATOM 1562 O O . LYS A 1 192 ? -34.459 13.991 39.092 1.00 68.31 192 LYS A O 1
ATOM 1567 N N . GLN A 1 193 ? -33.951 11.832 38.772 1.00 59.56 193 GLN A N 1
ATOM 1568 C CA . GLN A 1 193 ? -34.937 11.322 39.734 1.00 59.56 193 GLN A CA 1
ATOM 1569 C C . GLN A 1 193 ? -34.663 11.792 41.167 1.00 59.56 193 GLN A C 1
ATOM 1571 O O . GLN A 1 193 ? -35.596 12.196 41.858 1.00 59.56 193 GLN A O 1
ATOM 1576 N N . ILE A 1 194 ? -33.399 11.799 41.606 1.00 58.94 194 ILE A N 1
ATOM 1577 C CA . ILE A 1 194 ? -33.022 12.311 42.930 1.00 58.94 194 ILE A CA 1
ATOM 1578 C C . ILE A 1 194 ? -33.317 13.810 43.018 1.00 58.94 194 ILE A C 1
ATOM 1580 O O . ILE A 1 194 ? -33.919 14.223 43.993 1.00 58.94 194 ILE A O 1
ATOM 1584 N N . THR A 1 195 ? -32.992 14.612 41.998 1.00 56.16 195 THR A N 1
ATOM 1585 C CA . THR A 1 195 ? -33.294 16.054 41.983 1.00 56.16 195 THR A CA 1
ATOM 1586 C C . THR A 1 195 ? -34.797 16.345 41.932 1.00 56.16 195 THR A C 1
ATOM 1588 O O . THR A 1 195 ? -35.237 17.296 42.561 1.00 56.16 195 THR A O 1
ATOM 1591 N N . THR A 1 196 ? -35.609 15.527 41.256 1.00 52.25 196 THR A N 1
ATOM 1592 C CA . THR A 1 196 ? -37.080 15.648 41.300 1.00 52.25 196 THR A CA 1
ATOM 1593 C C . THR A 1 196 ? -37.648 15.241 42.664 1.00 52.25 196 THR A C 1
ATOM 1595 O O . THR A 1 196 ? -38.625 15.827 43.111 1.00 52.25 196 THR A O 1
ATOM 1598 N N . THR A 1 197 ? -37.022 14.280 43.349 1.00 42.91 197 THR A N 1
ATOM 1599 C CA . THR A 1 197 ? -37.446 13.813 44.684 1.00 42.91 197 THR A CA 1
ATOM 1600 C C . THR A 1 197 ? -36.946 14.726 45.813 1.00 42.91 197 THR A C 1
ATOM 1602 O O . THR A 1 197 ? -37.580 14.814 46.857 1.00 42.91 197 THR A O 1
ATOM 1605 N N . SER A 1 198 ? -35.808 15.402 45.618 1.00 40.19 198 SER A N 1
ATOM 1606 C CA . SER A 1 198 ? -35.161 16.286 46.595 1.00 40.19 198 SER A CA 1
ATOM 1607 C C . SER A 1 198 ? -35.312 17.772 46.282 1.00 40.19 198 SER A C 1
ATOM 1609 O O . SER A 1 198 ? -34.777 18.594 47.025 1.00 40.19 198 SER A O 1
ATOM 1611 N N . SER A 1 199 ? -35.982 18.142 45.184 1.00 31.94 199 SER A N 1
ATOM 1612 C CA . SER A 1 199 ? -36.571 19.475 45.106 1.00 31.94 199 SER A CA 1
ATOM 1613 C C . SER A 1 199 ? -37.452 19.583 46.341 1.00 31.94 199 SER A C 1
ATOM 1615 O O . SER A 1 199 ? -38.235 18.655 46.565 1.00 31.94 199 SER A O 1
ATOM 1617 N N . PRO A 1 200 ? -37.329 20.640 47.164 1.00 38.25 200 PRO A N 1
ATOM 1618 C CA . PRO A 1 200 ? -38.344 20.881 48.160 1.00 38.25 200 PRO A CA 1
ATOM 1619 C C . PRO A 1 200 ? -39.630 20.944 47.352 1.00 38.25 200 PRO A C 1
ATOM 1621 O O . PRO A 1 200 ? -39.776 21.805 46.482 1.00 38.25 200 PRO A O 1
ATOM 1624 N N . LEU A 1 201 ? -40.491 19.940 47.551 1.00 40.41 201 LEU A N 1
ATOM 1625 C CA . LEU A 1 201 ? -41.905 20.075 47.287 1.00 40.41 201 LEU A CA 1
ATOM 1626 C C . LEU A 1 201 ? -42.209 21.444 47.861 1.00 40.41 201 LEU A C 1
ATOM 1628 O O . LEU A 1 201 ? -41.944 21.659 49.050 1.00 40.41 201 LEU A O 1
ATOM 1632 N N . GLU A 1 202 ? -42.547 22.374 46.969 1.00 38.81 202 GLU A N 1
ATOM 1633 C CA . GLU A 1 202 ? -42.858 23.744 47.316 1.00 38.81 202 GLU A CA 1
ATOM 1634 C C . GLU A 1 202 ? -43.573 23.707 48.652 1.00 38.81 202 GLU A C 1
ATOM 1636 O O . GLU A 1 202 ? -44.498 22.908 48.846 1.00 38.81 202 GLU A O 1
ATOM 1641 N N . ALA A 1 203 ? -43.080 24.513 49.586 1.00 38.69 203 ALA A N 1
ATOM 1642 C CA . ALA A 1 203 ? -43.839 24.915 50.743 1.00 38.69 203 ALA A CA 1
ATOM 1643 C C . ALA A 1 203 ? -45.119 25.585 50.221 1.00 38.69 203 ALA A C 1
ATOM 1645 O O . ALA A 1 203 ? -45.252 26.802 50.211 1.00 38.69 203 ALA A O 1
ATOM 1646 N N . ALA A 1 204 ? -46.059 24.779 49.735 1.00 37.94 204 ALA A N 1
ATOM 1647 C CA . ALA A 1 204 ? -47.441 25.122 49.612 1.00 37.94 204 ALA A CA 1
ATOM 1648 C C . ALA A 1 204 ? -47.909 25.127 51.058 1.00 37.94 204 ALA A C 1
ATOM 1650 O O . ALA A 1 204 ? -48.394 24.130 51.596 1.00 37.94 204 ALA A O 1
ATOM 1651 N N . THR A 1 205 ? -47.687 26.267 51.704 1.00 37.34 205 THR A N 1
ATOM 1652 C CA . THR A 1 205 ? -48.543 26.804 52.747 1.00 37.34 205 THR A CA 1
ATOM 1653 C C . THR A 1 205 ? -49.978 26.750 52.230 1.00 37.34 205 THR A C 1
ATOM 1655 O O . THR A 1 205 ? -50.547 27.727 51.757 1.00 37.34 205 THR A O 1
ATOM 1658 N N . ARG A 1 206 ? -50.581 25.560 52.275 1.00 35.31 206 ARG A N 1
ATOM 1659 C CA . ARG A 1 206 ? -52.024 25.416 52.237 1.00 35.31 206 ARG A CA 1
ATOM 1660 C C . ARG A 1 206 ? -52.486 25.847 53.610 1.00 35.31 206 ARG A C 1
ATOM 1662 O O . ARG A 1 206 ? -52.395 25.094 54.574 1.00 35.31 206 ARG A O 1
ATOM 1669 N N . THR A 1 207 ? -52.895 27.103 53.678 1.00 38.00 207 THR A N 1
ATOM 1670 C CA . THR A 1 207 ? -53.721 27.652 54.743 1.00 38.00 207 THR A CA 1
ATOM 1671 C C . THR A 1 207 ? -54.807 26.635 55.095 1.00 38.00 207 THR A C 1
ATOM 1673 O O . THR A 1 207 ? -55.703 26.325 54.308 1.00 38.00 207 THR A O 1
ATOM 1676 N N . THR A 1 208 ? -54.670 26.033 56.274 1.00 45.28 208 THR A N 1
ATOM 1677 C CA . THR A 1 208 ? -55.687 25.193 56.900 1.00 45.28 208 THR A CA 1
ATOM 1678 C C . THR A 1 208 ? -56.842 26.085 57.317 1.00 45.28 208 THR A C 1
ATOM 1680 O O . THR A 1 208 ? -56.865 26.551 58.449 1.00 45.28 208 THR A O 1
ATOM 1683 N N . ASP A 1 209 ? -57.781 26.322 56.406 1.00 46.69 209 ASP A N 1
ATOM 1684 C CA . ASP A 1 209 ? -58.989 27.100 56.714 1.00 46.69 209 ASP A CA 1
ATOM 1685 C C . ASP A 1 209 ? -60.280 26.274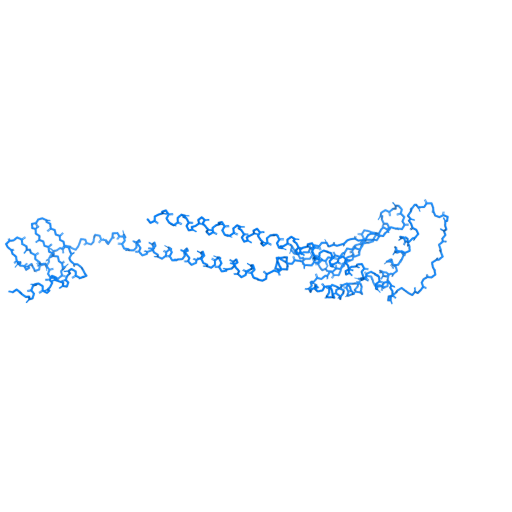 56.650 1.00 46.69 209 ASP A C 1
ATOM 1687 O O . ASP A 1 209 ? -61.365 26.812 56.789 1.00 46.69 209 ASP A O 1
ATOM 1691 N N . ASN A 1 210 ? -60.200 24.948 56.460 1.00 52.78 210 ASN A N 1
ATOM 1692 C CA . ASN A 1 210 ? -61.384 24.071 56.455 1.00 52.78 210 ASN A CA 1
ATOM 1693 C C . ASN A 1 210 ? -61.074 22.603 56.829 1.00 52.78 210 ASN A C 1
ATOM 1695 O O . ASN A 1 210 ? -61.630 21.664 56.253 1.00 52.78 210 ASN A O 1
ATOM 1699 N N . ALA A 1 211 ? -60.157 22.381 57.773 1.00 56.44 211 ALA A N 1
ATOM 1700 C CA . ALA A 1 211 ? -59.845 21.044 58.281 1.00 56.44 211 ALA A CA 1
ATOM 1701 C C . ALA A 1 211 ? -60.884 20.610 59.334 1.00 56.44 211 ALA A C 1
ATOM 1703 O O . ALA A 1 211 ? -60.929 21.162 60.434 1.00 56.44 211 ALA A O 1
ATOM 1704 N N . ARG A 1 212 ? -61.727 19.616 59.014 1.00 60.28 212 ARG A N 1
ATOM 1705 C CA . ARG A 1 212 ? -62.567 18.927 60.010 1.00 60.28 212 ARG A CA 1
ATOM 1706 C C . ARG A 1 212 ? -61.697 17.914 60.753 1.00 60.28 212 ARG A C 1
ATOM 1708 O O . ARG A 1 212 ? -61.460 16.820 60.252 1.00 60.28 212 ARG A O 1
ATOM 1715 N N . TRP A 1 213 ? -61.204 18.299 61.925 1.00 74.06 213 TRP A N 1
ATOM 1716 C CA . TRP A 1 213 ? -60.353 17.447 62.752 1.00 74.06 213 TRP A CA 1
ATOM 1717 C C . TRP A 1 213 ? -61.163 16.350 63.451 1.00 74.06 213 TRP A C 1
ATOM 1719 O O . TRP A 1 213 ? -62.117 16.631 64.176 1.00 74.06 213 TRP A O 1
ATOM 1729 N N . ILE A 1 214 ? -60.745 15.101 63.271 1.00 76.44 214 ILE A N 1
ATOM 1730 C CA . ILE A 1 214 ? -61.242 13.929 63.991 1.00 76.44 214 ILE A CA 1
ATOM 1731 C C . ILE A 1 214 ? -60.358 13.725 65.228 1.00 76.44 214 ILE A C 1
ATOM 1733 O O . ILE A 1 214 ? -59.132 13.655 65.123 1.00 76.44 214 ILE A O 1
ATOM 1737 N N . ILE A 1 215 ? -60.965 13.635 66.413 1.00 76.75 215 ILE A N 1
ATOM 1738 C CA . ILE A 1 215 ? -60.244 13.401 67.673 1.00 76.75 215 ILE A CA 1
ATOM 1739 C C . ILE A 1 215 ? -60.042 11.891 67.847 1.00 76.75 215 ILE A C 1
ATOM 1741 O O . ILE A 1 215 ? -61.003 11.151 68.048 1.00 76.75 215 ILE A O 1
ATOM 1745 N N . ILE A 1 216 ? -58.793 11.422 67.786 1.00 77.19 216 ILE A N 1
ATOM 1746 C CA . ILE A 1 216 ? -58.460 9.995 67.948 1.00 77.19 216 ILE A CA 1
ATOM 1747 C C . ILE A 1 216 ? -58.217 9.660 69.423 1.00 77.19 216 ILE A C 1
ATOM 1749 O O . ILE A 1 216 ? -58.636 8.600 69.897 1.00 77.19 216 ILE A O 1
ATOM 1753 N N . SER A 1 217 ? -57.552 10.552 70.156 1.00 69.50 217 SER A N 1
ATOM 1754 C CA . SER A 1 217 ? -57.312 10.457 71.600 1.00 69.50 217 SER A CA 1
ATOM 1755 C C . SER A 1 217 ? -57.176 11.861 72.202 1.00 69.50 217 SER A C 1
ATOM 1757 O O . SER A 1 217 ? -57.159 12.840 71.459 1.00 69.50 217 SER A O 1
ATOM 1759 N N . LYS A 1 218 ? -57.077 11.973 73.537 1.00 66.62 218 LYS A N 1
ATOM 1760 C CA . LYS A 1 218 ? -57.074 13.260 74.269 1.00 66.62 218 LYS A CA 1
ATOM 1761 C C . LYS A 1 218 ? -56.049 14.293 73.762 1.00 66.62 218 LYS A C 1
ATOM 1763 O O . LYS A 1 218 ? -56.227 15.474 74.026 1.00 66.62 218 LYS A O 1
ATOM 1768 N N . GLU A 1 219 ? -55.026 13.868 73.018 1.00 72.81 219 GLU A N 1
ATOM 1769 C CA . GLU A 1 219 ? -53.962 14.738 72.495 1.00 72.81 219 GLU A CA 1
ATOM 1770 C C . GLU A 1 219 ? -53.645 14.515 71.005 1.00 72.81 219 GLU A C 1
ATOM 1772 O O . GLU A 1 219 ? -52.672 15.076 70.504 1.00 72.81 219 GLU A O 1
ATOM 1777 N N . VAL A 1 220 ? -54.415 13.680 70.293 1.00 78.75 220 VAL A N 1
ATOM 1778 C CA . VAL A 1 220 ? -54.134 13.322 68.892 1.00 78.75 220 VAL A CA 1
ATOM 1779 C C . VAL A 1 220 ? -55.317 13.670 68.000 1.00 78.75 220 VAL A C 1
ATOM 1781 O O . VAL A 1 220 ? -56.411 13.114 68.144 1.00 78.75 220 VAL A O 1
ATOM 1784 N N . TRP A 1 221 ? -55.059 14.551 67.037 1.00 80.94 221 TRP A N 1
ATOM 1785 C CA . TRP A 1 221 ? -56.014 15.003 66.032 1.00 80.94 221 TRP A CA 1
ATOM 1786 C C . TRP A 1 221 ? -55.630 14.491 64.649 1.00 80.94 221 TRP A C 1
ATOM 1788 O O . TRP A 1 221 ? -54.450 14.435 64.299 1.00 80.94 221 TRP A O 1
ATOM 1798 N N . TRP A 1 222 ? -56.635 14.147 63.854 1.00 83.12 222 TRP A N 1
ATOM 1799 C CA . TRP A 1 222 ? -56.477 13.643 62.498 1.00 83.12 222 TRP A CA 1
ATOM 1800 C C . TRP A 1 222 ? -57.298 14.454 61.509 1.00 83.12 222 TRP A C 1
ATOM 1802 O O . TRP A 1 222 ? -58.493 14.657 61.703 1.00 83.12 222 TRP A O 1
ATOM 1812 N N . ASP A 1 223 ? -56.652 14.891 60.437 1.00 82.25 223 ASP A N 1
ATOM 1813 C CA . ASP A 1 223 ? -57.310 15.464 59.274 1.00 82.25 223 ASP A CA 1
ATOM 1814 C C . ASP A 1 223 ? -57.278 14.445 58.136 1.00 82.25 223 ASP A C 1
ATOM 1816 O O . ASP A 1 223 ? -56.241 14.208 57.508 1.00 82.25 223 ASP A O 1
ATOM 1820 N N . GLU A 1 224 ? -58.434 13.846 57.859 1.00 77.12 224 GLU A N 1
ATOM 1821 C CA . GLU A 1 224 ? -58.569 12.850 56.804 1.00 77.12 224 GLU A CA 1
ATOM 1822 C C . GLU A 1 224 ? -58.328 13.433 55.410 1.00 77.12 224 GLU A C 1
ATOM 1824 O O . GLU A 1 224 ? -57.747 12.755 54.561 1.00 77.12 224 GLU A O 1
ATOM 1829 N N . LYS A 1 225 ? -58.727 14.687 55.173 1.00 75.81 225 LYS A N 1
ATOM 1830 C CA . LYS A 1 225 ? -58.653 15.319 53.853 1.00 75.81 225 LYS A CA 1
ATOM 1831 C C . LYS A 1 225 ? -57.215 15.654 53.478 1.00 75.81 225 LYS A C 1
ATOM 1833 O O . LYS A 1 225 ? -56.842 15.523 52.315 1.00 75.81 225 LYS A O 1
ATOM 1838 N N . ASN A 1 226 ? -56.422 16.080 54.458 1.00 76.06 226 ASN A N 1
ATOM 1839 C CA . ASN A 1 226 ? -55.027 16.461 54.247 1.00 76.06 226 ASN A CA 1
ATOM 1840 C C . ASN A 1 226 ? -54.025 15.362 54.648 1.00 76.06 226 ASN A C 1
ATOM 1842 O O . ASN A 1 226 ? -52.824 15.532 54.453 1.00 76.06 226 ASN A O 1
ATOM 1846 N N . HIS A 1 227 ? -54.512 14.233 55.173 1.00 82.56 227 HIS A N 1
ATOM 1847 C CA . HIS A 1 227 ? -53.719 13.108 55.675 1.00 82.56 227 HIS A CA 1
ATOM 1848 C C . HIS A 1 227 ? -52.703 13.506 56.763 1.00 82.56 227 HIS A C 1
ATOM 1850 O O . HIS A 1 227 ? -51.577 13.002 56.796 1.00 82.56 227 HIS A O 1
ATOM 1856 N N . ILE A 1 228 ? -53.101 14.416 57.659 1.00 82.88 228 ILE A N 1
ATOM 1857 C CA . ILE A 1 228 ? -52.230 14.993 58.694 1.00 82.88 228 ILE A CA 1
ATOM 1858 C C . ILE A 1 228 ? -52.640 14.493 60.074 1.00 82.88 228 ILE A C 1
ATOM 1860 O O . ILE A 1 228 ? -53.781 14.680 60.494 1.00 82.88 228 ILE A O 1
ATOM 1864 N N . ILE A 1 229 ? -51.683 13.930 60.812 1.00 83.88 229 ILE A N 1
ATOM 1865 C CA . ILE A 1 229 ? -51.812 13.688 62.252 1.00 83.88 229 ILE A CA 1
ATOM 1866 C C . ILE A 1 229 ? -51.116 14.820 62.996 1.00 83.88 229 ILE A C 1
ATOM 1868 O O . ILE A 1 229 ? -49.973 15.167 62.691 1.00 83.88 229 ILE A O 1
ATOM 1872 N N . LYS A 1 230 ? -51.782 15.366 64.011 1.00 82.38 230 LYS A N 1
ATOM 1873 C CA . LYS A 1 230 ? -51.221 16.363 64.919 1.00 82.38 230 LYS A CA 1
ATOM 1874 C C . LYS A 1 230 ? -51.269 15.849 66.355 1.00 82.38 230 LYS A C 1
ATOM 1876 O O . LYS A 1 230 ? -52.317 15.402 66.817 1.00 82.38 230 LYS A O 1
ATOM 1881 N N . LYS A 1 231 ? -50.139 15.939 67.057 1.00 82.12 231 LYS A N 1
ATOM 1882 C CA . LYS A 1 231 ? -50.021 15.698 68.499 1.00 82.12 231 LYS A CA 1
ATOM 1883 C C . LYS A 1 231 ? -49.312 16.895 69.131 1.00 82.12 231 LYS A C 1
ATOM 1885 O O . LYS A 1 231 ? -48.118 17.095 68.906 1.00 82.12 231 LYS A O 1
ATOM 1890 N N . GLY A 1 232 ? -50.048 17.718 69.879 1.00 76.25 232 GLY A N 1
ATOM 1891 C CA . GLY A 1 232 ? -49.526 18.983 70.415 1.00 76.25 232 GLY A CA 1
ATOM 1892 C C . GLY A 1 232 ? -49.031 19.922 69.304 1.00 76.25 232 GLY A C 1
ATOM 1893 O O . GLY A 1 232 ? -49.780 20.240 68.380 1.00 76.25 232 GLY A O 1
ATOM 1894 N N . GLU A 1 233 ? -47.767 20.349 69.376 1.00 72.75 233 GLU A N 1
ATOM 1895 C CA . GLU A 1 233 ? -47.118 21.200 68.360 1.00 72.75 233 GLU A CA 1
ATOM 1896 C C . GLU A 1 233 ? -46.528 20.411 67.182 1.00 72.75 233 GLU A C 1
ATOM 1898 O O . GLU A 1 233 ? -46.248 20.976 66.125 1.00 72.75 233 GLU A O 1
ATOM 1903 N N . THR A 1 234 ? -46.376 19.093 67.324 1.00 73.12 234 THR A N 1
ATOM 1904 C CA . THR A 1 234 ? -45.837 18.246 66.256 1.00 73.12 234 THR A CA 1
ATOM 1905 C C . THR A 1 234 ? -46.936 17.815 65.290 1.00 73.12 234 THR A C 1
ATOM 1907 O O . THR A 1 234 ? -47.983 17.307 65.699 1.00 73.12 234 THR A O 1
ATOM 1910 N N . SER A 1 235 ? -46.696 18.009 63.992 1.00 80.44 235 SER A N 1
ATOM 1911 C CA . SER A 1 235 ? -47.565 17.515 62.922 1.00 80.44 235 SER A CA 1
ATOM 1912 C C . SER A 1 235 ? -46.773 16.644 61.955 1.00 80.44 235 SER A C 1
ATOM 1914 O O . SER A 1 235 ? -45.598 16.896 61.690 1.00 80.44 235 SER A O 1
ATOM 1916 N N . MET A 1 236 ? -47.413 15.591 61.461 1.00 77.94 236 MET A N 1
ATOM 1917 C CA . MET A 1 236 ? -46.825 14.640 60.529 1.00 77.94 236 MET A CA 1
ATOM 1918 C C . MET A 1 236 ? -47.837 14.310 59.436 1.00 77.94 236 MET A C 1
ATOM 1920 O O . MET A 1 236 ? -49.003 14.037 59.719 1.00 77.94 236 MET A O 1
ATOM 1924 N N . ILE A 1 237 ? -47.378 14.323 58.186 1.00 83.19 237 ILE A N 1
ATOM 1925 C CA . ILE A 1 237 ? -48.185 13.944 57.024 1.00 83.19 237 ILE A CA 1
ATOM 1926 C C . ILE A 1 237 ? -47.944 12.462 56.741 1.00 83.19 237 ILE A C 1
ATOM 1928 O O . ILE A 1 237 ? -46.801 12.041 56.551 1.00 83.19 237 ILE A O 1
ATOM 1932 N N . LEU A 1 238 ? -49.012 11.670 56.706 1.00 79.88 238 LEU A N 1
ATOM 1933 C CA . LEU A 1 238 ? -48.938 10.257 56.354 1.00 79.88 238 LEU A CA 1
ATOM 1934 C C . LEU A 1 238 ? -49.072 10.070 54.843 1.00 79.88 238 LEU A C 1
ATOM 1936 O O . LEU A 1 238 ? -50.001 10.574 54.215 1.00 79.88 238 LEU A O 1
ATOM 1940 N N . THR A 1 239 ? -48.160 9.295 54.255 1.00 79.62 239 THR A N 1
ATOM 1941 C CA . THR A 1 239 ? -48.172 8.963 52.822 1.00 79.62 239 THR A CA 1
ATOM 1942 C C . THR A 1 239 ? -47.820 7.490 52.584 1.00 79.62 239 THR A C 1
ATOM 1944 O O . THR A 1 239 ? -47.160 6.842 53.403 1.00 79.62 239 THR A O 1
ATOM 1947 N N . GLY A 1 240 ? -48.291 6.929 51.466 1.00 83.12 240 GLY A N 1
ATOM 1948 C CA . GLY A 1 240 ? -47.999 5.546 51.065 1.00 83.12 240 GLY A CA 1
ATOM 1949 C C . GLY A 1 240 ? -48.547 4.485 52.029 1.00 83.12 240 GLY A C 1
ATOM 1950 O O . GLY A 1 240 ? -49.684 4.576 52.488 1.00 83.12 240 GLY A O 1
ATOM 1951 N N . GLU A 1 241 ? -47.737 3.466 52.330 1.00 79.38 241 GLU A N 1
ATOM 1952 C CA . GLU A 1 241 ? -48.120 2.334 53.193 1.00 79.38 241 GLU A CA 1
ATOM 1953 C C . GLU A 1 241 ? -48.496 2.770 54.619 1.00 79.38 241 GLU A C 1
ATOM 1955 O O . GLU A 1 241 ? -49.446 2.247 55.195 1.00 79.38 241 GLU A O 1
ATOM 1960 N N . SER A 1 242 ? -47.829 3.795 55.161 1.00 79.94 242 SER A N 1
ATOM 1961 C CA . SER A 1 242 ? -48.134 4.328 56.498 1.00 79.94 242 SER A CA 1
ATOM 1962 C C . SER A 1 242 ? -49.578 4.837 56.628 1.00 79.94 242 SER A C 1
ATOM 1964 O O . SER A 1 242 ? -50.228 4.602 57.644 1.00 79.94 242 SER A O 1
ATOM 1966 N N . LEU A 1 243 ? -50.116 5.460 55.572 1.00 83.81 243 LEU A N 1
ATOM 1967 C CA . LEU A 1 243 ? -51.501 5.929 55.524 1.00 83.81 243 LEU A CA 1
ATOM 1968 C C . LEU A 1 243 ? -52.492 4.761 55.459 1.00 83.81 243 LEU A C 1
ATOM 1970 O O . LEU A 1 243 ? -53.532 4.808 56.111 1.00 83.81 243 LEU A O 1
ATOM 1974 N N . LYS A 1 244 ? -52.172 3.711 54.693 1.00 81.94 244 LYS A N 1
ATOM 1975 C CA . LYS A 1 244 ? -53.026 2.519 54.577 1.00 81.94 244 LYS A CA 1
ATOM 1976 C C . LYS A 1 244 ? -53.181 1.818 55.923 1.00 81.94 244 LYS A C 1
ATOM 1978 O O . LYS A 1 244 ? -54.305 1.560 56.343 1.00 81.94 244 LYS A O 1
ATOM 1983 N N . PHE A 1 245 ? -52.070 1.573 56.622 1.00 83.88 245 PHE A N 1
ATOM 1984 C CA . PHE A 1 245 ? -52.104 0.963 57.953 1.00 83.88 245 PHE A CA 1
ATOM 1985 C C . PHE A 1 245 ? -52.849 1.833 58.965 1.00 83.88 245 PHE A C 1
ATOM 1987 O O . PHE A 1 245 ? -53.608 1.314 59.780 1.00 83.88 245 PHE A O 1
ATOM 1994 N N . PHE A 1 246 ? -52.683 3.154 58.891 1.00 82.88 246 PHE A N 1
ATOM 1995 C CA . PHE A 1 246 ? -53.376 4.064 59.794 1.00 82.88 246 PHE A CA 1
ATOM 1996 C C . PHE A 1 246 ? -54.893 4.107 59.563 1.00 82.88 246 PHE A C 1
ATOM 1998 O O . PHE A 1 246 ? -55.656 4.126 60.525 1.00 82.88 246 PHE A O 1
ATOM 2005 N N . LYS A 1 247 ? -55.350 4.060 58.307 1.00 81.62 247 LYS A N 1
ATOM 2006 C CA . LYS A 1 247 ? -56.784 3.959 57.994 1.00 81.62 247 LYS A CA 1
ATOM 2007 C C . LYS A 1 247 ? -57.386 2.641 58.483 1.00 81.62 247 LYS A C 1
ATOM 2009 O O . LYS A 1 247 ? -58.414 2.670 59.146 1.00 81.62 247 LYS A O 1
ATOM 2014 N N . LEU A 1 248 ? -56.695 1.520 58.264 1.00 83.38 248 LEU A N 1
ATOM 2015 C CA . LEU A 1 248 ? -57.105 0.209 58.787 1.00 83.38 248 LEU A CA 1
ATOM 2016 C C . LEU A 1 248 ? -57.209 0.187 60.319 1.00 83.38 248 LEU A C 1
ATOM 2018 O O . LEU A 1 248 ? -58.073 -0.483 60.876 1.00 83.38 248 LEU A O 1
ATOM 2022 N N . PHE A 1 249 ? -56.333 0.922 61.008 1.00 81.75 249 PHE A N 1
ATOM 2023 C CA . PHE A 1 249 ? -56.412 1.085 62.458 1.00 81.75 249 PHE A CA 1
ATOM 2024 C C . PHE A 1 249 ? -57.654 1.878 62.894 1.00 81.75 249 PHE A C 1
ATOM 2026 O O . PHE A 1 249 ? -58.244 1.558 63.921 1.00 81.75 249 PHE A O 1
ATOM 2033 N N . LEU A 1 250 ? -58.064 2.894 62.128 1.00 81.62 250 LEU A N 1
ATOM 2034 C CA . LEU A 1 250 ? -59.265 3.679 62.425 1.00 81.62 250 LEU A CA 1
ATOM 2035 C C . LEU A 1 250 ? -60.567 2.920 62.138 1.00 81.62 250 LEU A C 1
ATOM 2037 O O . LEU A 1 250 ? -61.533 3.120 62.863 1.00 81.62 250 LEU A O 1
ATOM 2041 N N . GLU A 1 251 ? -60.593 2.060 61.118 1.00 75.50 251 GLU A N 1
ATOM 2042 C CA . GLU A 1 251 ? -61.767 1.240 60.767 1.00 75.50 251 GLU A CA 1
ATOM 2043 C C . GLU A 1 251 ? -62.038 0.104 61.770 1.00 75.50 251 GLU A C 1
ATOM 2045 O O . GLU A 1 251 ? -63.174 -0.340 61.895 1.00 75.50 251 GLU A O 1
ATOM 2050 N N . ASN A 1 252 ? -61.013 -0.352 62.499 1.00 64.81 252 ASN A N 1
ATOM 2051 C CA . ASN A 1 252 ? -61.104 -1.426 63.500 1.00 64.81 252 ASN A CA 1
ATOM 2052 C C . ASN A 1 252 ? -61.269 -0.919 64.949 1.00 64.81 252 ASN A C 1
ATOM 2054 O O . ASN A 1 252 ? -60.968 -1.652 65.896 1.00 64.81 252 ASN A O 1
ATOM 2058 N N . LYS A 1 253 ? -61.695 0.332 65.131 1.00 55.72 253 LYS A N 1
ATOM 2059 C CA . LYS A 1 253 ? -61.893 0.973 66.436 1.00 55.72 253 LYS A CA 1
ATOM 2060 C C . LYS A 1 253 ? -63.376 1.108 66.761 1.00 55.72 253 LYS A C 1
ATOM 2062 O O . LYS A 1 253 ? -63.715 0.898 67.945 1.00 55.72 253 LYS A O 1
#

Sequence (253 aa):
MKQSKIKLIGTAAIYLILMLGIAWFSAMKNEESIKDKSKIAFLTAIKQEKELFIPQVIINFNPSSTNRIPVEEKIDWSAQFYLAMEDSCRHRFDSIFREEMKKQGLNLNTSICYTHNGKTISTMKKNADGGIKIIHEKTYRKNNKKENDITLRAYVYLPLYVLVGQPALYTMILFTLLAVAMYIYTRNREKKQITTTSSPLEAATRTTDNARWIIISKEVWWDEKNHIIKKGETSMILTGESLKFFKLFLENK

pLDDT: mean 78.22, std 14.09, range [31.94, 95.06]

Radius of gyration: 40.61 Å; chains: 1; bounding box: 96×39×103 Å

Secondary structure (DSSP, 8-state):
-HHHHHHHHHHHHHHHHHHHHHHHHHHHHHHHHHHHHHHHHHHHHHHHHHHHHS--------TT----S-HHHHHHHHHHHHHHHH-TT-HHHHHHHHHHHHHTT----EEEEEEETTEEEESS-S--TTTEEEEEEEEE-SSS-GGG-EEEEEEEE--HHHHH--HHHHHHHHHHHHHHHHHHHHHHHHHHHHHHHHS---------SS---EEEETTEEEETTTTEEEETTEEEE--THHHHHHHHHHHT-

Foldseek 3Di:
DVVVVVVVVVVLVVVLVVLVVLLVVLLVVLVVLLLVLLVVLLVVLLVVLLVPPPDPDPDPDDPPDPFPADPVLLVSLVSVVVCCVVPVLCPSSQVSSCVSCVVSVHNWDKKKWKDAQNDIRIPDDPDDPPFKDFSDKDWGDNGPDPNGIIIMTMITGHDSCVSSVDVVSVVVSVVSVVVVVVVVVVVVVVVVVVCVVPPPPPPPPPPPPDFPWDDPDPQWTAGPVQQWIDGPPDIDHDDDPRSVVVVVVVVVD

Organism: NCBI:txid547042